Protein AF-A0A1F3VQ50-F1 (afdb_monomer)

pLDDT: mean 89.48, std 14.68, range [41.69, 98.69]

Sequence (201 aa):
MKSILPTLIAMLLTFSSVAQMVEVKFKEASFANGMVYPLVVIAAHKSLEDSINADILRRISDLEASDFCIGQYGYVQKSTHLQIHLFCNCIDFEESENRYFLYNLEEGRAVPYSDLLNPKERTAAGEFLAGKMKAFAVQQNLTLSDEDVLKIQEHNLNAMKVEMTKDGLRMWLLGLEGWTADKACTVSWIEMKPFLKYNFM

Foldseek 3Di:
DDDPPVVVVVVVVVPPPPLPQFDWDWDWDDAPQAAIDTQIDTPPCVVLSVLLNVVRCVVCVVVNVANHKHKDWDWDDFRQKIKIWMWMDGPPDPDIDIDIFIDGSVVSHTDAPCLQFDPVCLLVLLLVQLVLVVVLCVVVVFDDDVVLSVLSNVVPQNQWDWDQDPFFIWTFHPPGPPTDSVSTRTDGLVRCQVTGPDNRD

Solvent-accessible surface area (backbone atoms only — not comparable to full-atom values): 11407 Å² total; per-residue (Å²): 135,83,81,67,64,68,62,54,55,59,55,59,65,69,69,67,69,72,79,68,74,75,64,74,46,76,44,85,45,68,46,97,38,53,31,37,46,79,36,62,41,40,81,98,37,61,70,34,25,51,44,40,38,52,50,51,52,66,75,47,51,72,64,64,76,44,85,39,27,48,36,43,72,53,72,39,74,52,78,55,37,38,36,41,38,38,41,41,41,41,77,90,45,96,61,71,44,80,47,70,48,43,30,34,64,87,76,21,38,77,53,63,60,54,68,56,34,23,81,91,32,42,61,61,41,1,51,51,50,29,52,51,50,53,56,45,24,64,76,71,74,43,85,78,53,73,66,56,40,50,43,21,31,77,43,30,56,59,54,37,50,68,44,72,52,98,66,26,39,36,33,31,42,78,95,45,77,84,38,38,85,93,55,38,48,73,47,43,47,76,77,45,48,88,28,34,59,60,83,82,122

Mean predicted aligned error: 7.32 Å

Secondary structure (DSSP, 8-state):
----HHHHHHHHTTS--------EEEEEEE-TTS-EEEEEEETT-HHHHHHHHHHHHHHHHHHHSSSSEEEEEEEEEETTEEEEEEEEEETT-SS-EEEEEEEETTTTEE--GGGGB-GGGHHHHHHHHHHHHHHHHHHHT----HHHHHHHHHHGGGGSEEEE-SSEEEEE-TTSTT--GGG-EEEEHHHHGGGBSS---

Nearest PDB structures (foldseek):
  8pnd-assembly1_A  TM=5.800E-01  e=3.446E-01  Homo sapiens
  7ccz-assembly2_B  TM=5.843E-01  e=3.652E-01  Homo sapiens
  8pnd-assembly2_B  TM=4.895E-01  e=3.252E-01  Homo sapiens
  1ypn-assembly1_A  TM=5.478E-01  e=8.217E-01  Escherichia coli
  8z9b-assembly2_A  TM=3.875E-01  e=2.297E-01  Mycobacterium tuberculosis CDC1551

Radius of gyration: 20.54 Å; Cα contacts (8 Å, |Δi|>4): 316; chains: 1; bounding box: 37×75×42 Å

Structure (mmCIF, N/CA/C/O backbone):
data_AF-A0A1F3VQ50-F1
#
_entry.id   AF-A0A1F3VQ50-F1
#
loop_
_atom_site.group_PDB
_atom_site.id
_atom_site.type_symbol
_atom_site.label_atom_id
_atom_site.label_alt_id
_atom_site.label_comp_id
_atom_site.label_asym_id
_atom_site.label_entity_id
_atom_site.label_seq_id
_atom_site.pdbx_PDB_ins_code
_atom_site.Cartn_x
_atom_site.Cartn_y
_atom_site.Cartn_z
_atom_site.occupancy
_atom_site.B_iso_or_equiv
_atom_site.auth_seq_id
_atom_site.auth_comp_id
_atom_site.auth_asym_id
_atom_site.auth_atom_id
_atom_site.pdbx_PDB_model_num
ATOM 1 N N . MET A 1 1 ? 7.436 -57.882 13.533 1.00 44.66 1 MET A N 1
ATOM 2 C CA . MET A 1 1 ? 6.896 -56.506 13.579 1.00 44.66 1 MET A CA 1
ATOM 3 C C . MET A 1 1 ? 8.025 -55.543 13.245 1.00 44.66 1 MET A C 1
ATOM 5 O O . MET A 1 1 ? 8.889 -55.324 14.081 1.00 44.66 1 MET A O 1
ATOM 9 N N . LYS A 1 2 ? 8.107 -55.082 11.991 1.00 46.12 2 LYS A N 1
ATOM 10 C CA . LYS A 1 2 ? 9.136 -54.125 11.559 1.00 46.12 2 LYS A CA 1
ATOM 11 C C . LYS A 1 2 ? 8.666 -52.719 11.928 1.00 46.12 2 LYS A C 1
ATOM 13 O O . LYS A 1 2 ? 7.535 -52.357 11.626 1.00 46.12 2 LYS A O 1
ATOM 18 N N . SER A 1 3 ? 9.517 -51.998 12.650 1.00 47.25 3 SER A N 1
ATOM 19 C CA . SER A 1 3 ? 9.269 -50.662 13.189 1.00 47.25 3 SER A CA 1
ATOM 20 C C . SER A 1 3 ? 8.914 -49.673 12.071 1.00 47.25 3 SER A C 1
ATOM 22 O O . SER A 1 3 ? 9.752 -49.383 11.223 1.00 47.25 3 SER A O 1
ATOM 24 N N . ILE A 1 4 ? 7.669 -49.185 12.066 1.00 55.66 4 ILE A N 1
ATOM 25 C CA . ILE A 1 4 ? 7.143 -48.145 11.152 1.00 55.66 4 ILE A CA 1
ATOM 26 C C . ILE A 1 4 ? 7.469 -46.734 11.698 1.00 55.66 4 ILE A C 1
ATOM 28 O O . ILE A 1 4 ? 7.362 -45.725 11.007 1.00 55.66 4 ILE A O 1
ATOM 32 N N . LEU A 1 5 ? 7.923 -46.663 12.952 1.00 51.03 5 LEU A N 1
ATOM 33 C CA . LEU A 1 5 ? 8.182 -45.424 13.678 1.00 51.03 5 LEU A CA 1
ATOM 34 C C . LEU A 1 5 ? 9.335 -44.558 13.112 1.00 51.03 5 LEU A C 1
ATOM 36 O O . LEU A 1 5 ? 9.157 -43.342 13.055 1.00 51.03 5 LEU A O 1
ATOM 40 N N . PRO A 1 6 ? 10.483 -45.100 12.645 1.00 55.81 6 PRO A N 1
ATOM 41 C CA . PRO A 1 6 ? 11.575 -44.259 12.148 1.00 55.81 6 PRO A CA 1
ATOM 42 C C . PRO A 1 6 ? 11.268 -43.639 10.776 1.00 55.81 6 PRO A C 1
ATOM 44 O O . PRO A 1 6 ? 11.800 -42.581 10.450 1.00 55.81 6 PRO A O 1
ATOM 47 N N . THR A 1 7 ? 10.378 -44.248 9.984 1.00 55.44 7 THR A N 1
ATOM 48 C CA . THR A 1 7 ? 9.977 -43.731 8.666 1.00 55.44 7 THR A CA 1
ATOM 49 C C . THR A 1 7 ? 9.046 -42.522 8.789 1.00 55.44 7 THR A C 1
ATOM 51 O O . THR A 1 7 ? 9.141 -41.595 7.990 1.00 55.44 7 THR A O 1
ATOM 54 N N . LEU A 1 8 ? 8.200 -42.480 9.828 1.00 50.72 8 LEU A N 1
ATOM 55 C CA . LEU A 1 8 ? 7.299 -41.351 10.087 1.00 50.72 8 LEU A CA 1
ATOM 56 C C . LEU A 1 8 ? 8.065 -40.084 10.513 1.00 50.72 8 LEU A C 1
ATOM 58 O O . LEU A 1 8 ? 7.731 -38.981 10.089 1.00 50.72 8 LEU A O 1
ATOM 62 N N . ILE A 1 9 ? 9.127 -40.251 11.310 1.00 54.72 9 ILE A N 1
ATOM 63 C CA . ILE A 1 9 ? 9.972 -39.147 11.797 1.00 54.72 9 ILE A CA 1
ATOM 64 C C . ILE A 1 9 ? 10.804 -38.547 10.654 1.00 54.72 9 ILE A C 1
ATOM 66 O O . ILE A 1 9 ? 10.925 -37.329 10.560 1.00 54.72 9 ILE A O 1
ATOM 70 N N . ALA A 1 10 ? 11.313 -39.376 9.735 1.00 52.66 10 ALA A N 1
ATOM 71 C CA . ALA A 1 10 ? 12.015 -38.894 8.544 1.00 52.66 10 ALA A CA 1
ATOM 72 C C . ALA A 1 10 ? 11.090 -38.120 7.583 1.00 52.66 10 ALA A C 1
ATOM 74 O O . ALA A 1 10 ? 11.529 -37.162 6.953 1.00 52.66 10 ALA A O 1
ATOM 75 N N . MET A 1 11 ? 9.803 -38.483 7.511 1.00 46.56 11 MET A N 1
ATOM 76 C CA . MET A 1 11 ? 8.809 -37.771 6.696 1.00 46.56 11 MET A CA 1
ATOM 77 C C . MET A 1 11 ? 8.428 -36.413 7.313 1.00 46.56 11 MET A C 1
ATOM 79 O O . MET A 1 11 ? 8.339 -35.413 6.603 1.00 46.56 11 MET A O 1
ATOM 83 N N . LEU A 1 12 ? 8.300 -36.346 8.644 1.00 48.97 12 LEU A N 1
ATOM 84 C CA . LEU A 1 12 ? 8.042 -35.106 9.391 1.00 48.97 12 LEU A CA 1
ATOM 85 C C . LEU A 1 12 ? 9.179 -34.073 9.278 1.00 48.97 12 LEU A C 1
ATOM 87 O O . LEU A 1 12 ? 8.908 -32.876 9.298 1.00 48.97 12 LEU A O 1
ATOM 91 N N . LEU A 1 13 ? 10.429 -34.509 9.088 1.00 45.28 13 LEU A N 1
ATOM 92 C CA . LEU A 1 13 ? 11.586 -33.615 8.919 1.00 45.28 13 LEU A CA 1
ATOM 93 C C . LEU A 1 13 ? 11.705 -32.998 7.513 1.00 45.28 13 LEU A C 1
ATOM 95 O O . LEU A 1 13 ? 12.489 -32.073 7.324 1.00 45.28 13 LEU A O 1
ATOM 99 N N . THR A 1 14 ? 10.922 -33.461 6.533 1.00 45.69 14 THR A N 1
ATOM 100 C CA . THR A 1 14 ? 10.904 -32.870 5.177 1.00 45.69 14 THR A CA 1
ATOM 101 C C . THR A 1 14 ? 9.831 -31.798 4.977 1.00 45.69 14 THR A C 1
ATOM 103 O O . THR A 1 14 ? 9.851 -31.107 3.964 1.00 45.69 14 THR A O 1
ATOM 106 N N . PHE A 1 15 ? 8.936 -31.602 5.954 1.00 42.56 15 PHE A N 1
ATOM 107 C CA . PHE A 1 15 ? 7.912 -30.547 5.920 1.00 42.56 15 PHE A CA 1
ATOM 108 C C . PHE A 1 15 ? 8.273 -29.293 6.716 1.00 42.56 15 PHE A C 1
ATOM 110 O O . PHE A 1 15 ? 7.536 -28.311 6.677 1.00 42.56 15 PHE A O 1
ATOM 117 N N . SER A 1 16 ? 9.428 -29.260 7.379 1.00 42.06 16 SER A N 1
ATOM 118 C CA . SER A 1 16 ? 10.022 -27.999 7.814 1.00 42.06 16 SER A CA 1
ATOM 119 C C . SER A 1 16 ? 10.690 -27.325 6.617 1.00 42.06 16 SER A C 1
ATOM 121 O O . SER A 1 16 ? 11.912 -27.182 6.570 1.00 42.06 16 SER A O 1
ATOM 123 N N . SER A 1 17 ? 9.883 -26.918 5.632 1.00 41.69 17 SER A N 1
ATOM 124 C CA . SER A 1 17 ? 10.252 -25.824 4.747 1.00 41.69 17 SER A CA 1
ATOM 125 C C . SER A 1 17 ? 10.442 -24.617 5.653 1.00 41.69 17 SER A C 1
ATOM 127 O O . SER A 1 17 ? 9.490 -23.935 6.035 1.00 41.69 17 SER A O 1
ATOM 129 N N . VAL A 1 18 ? 11.685 -24.404 6.069 1.00 44.78 18 VAL A N 1
ATOM 130 C CA . VAL A 1 18 ? 12.144 -23.093 6.490 1.00 44.78 18 VAL A CA 1
ATOM 131 C C . VAL A 1 18 ? 11.719 -22.185 5.347 1.00 44.78 18 VAL A C 1
ATOM 133 O O . VAL A 1 18 ? 12.245 -22.321 4.244 1.00 44.78 18 VAL A O 1
ATOM 136 N N . ALA A 1 19 ? 10.691 -21.368 5.573 1.00 48.50 19 ALA A N 1
ATOM 137 C CA . ALA A 1 19 ? 10.335 -20.292 4.671 1.00 48.50 19 ALA A CA 1
ATOM 138 C C . ALA A 1 19 ? 11.574 -19.397 4.616 1.00 48.50 19 ALA A C 1
ATOM 140 O O . ALA A 1 19 ? 11.781 -18.541 5.478 1.00 48.50 19 ALA A O 1
ATOM 141 N N . GLN A 1 20 ? 12.485 -19.695 3.689 1.00 52.72 20 GLN A N 1
ATOM 142 C CA . GLN A 1 20 ? 13.579 -18.805 3.379 1.00 52.72 20 GLN A CA 1
ATOM 143 C C . GLN A 1 20 ? 12.899 -17.524 2.938 1.00 52.72 20 GLN A C 1
ATOM 145 O O . GLN A 1 20 ? 12.110 -17.529 1.994 1.00 52.72 20 GLN A O 1
ATOM 150 N N . MET A 1 21 ? 13.137 -16.458 3.699 1.00 62.22 21 MET A N 1
ATOM 151 C CA . MET A 1 21 ? 12.667 -15.135 3.338 1.00 62.22 21 MET A CA 1
ATOM 152 C C . MET A 1 21 ? 13.134 -14.887 1.9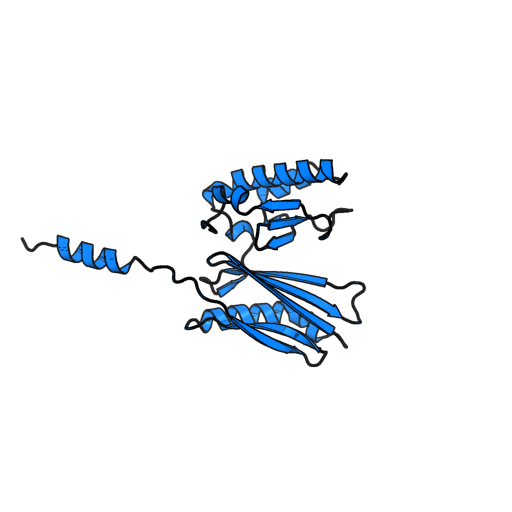06 1.00 62.22 21 MET A C 1
ATOM 154 O O . MET A 1 21 ? 14.335 -14.874 1.636 1.00 62.22 21 MET A O 1
ATOM 158 N N . VAL A 1 22 ? 12.174 -14.789 0.991 1.00 72.56 22 VAL A N 1
ATOM 159 C CA . VAL A 1 22 ? 12.444 -14.547 -0.419 1.00 72.56 22 VAL A CA 1
ATOM 160 C C . VAL A 1 22 ? 13.067 -13.157 -0.508 1.00 72.56 22 VAL A C 1
ATOM 162 O O . VAL A 1 22 ? 12.386 -12.154 -0.297 1.00 72.56 22 VAL A O 1
ATOM 165 N N . GLU A 1 23 ? 14.381 -13.094 -0.727 1.00 80.31 23 GLU A N 1
ATOM 166 C CA . GLU A 1 23 ? 15.088 -11.825 -0.879 1.00 80.31 23 GLU A CA 1
ATOM 167 C C . GLU A 1 23 ? 14.705 -11.219 -2.230 1.00 80.31 23 GLU A C 1
ATOM 169 O O . GLU A 1 23 ? 15.012 -11.777 -3.288 1.00 80.31 23 GLU A O 1
ATOM 174 N N . VAL A 1 24 ? 14.022 -10.076 -2.189 1.00 90.00 24 VAL A N 1
ATOM 175 C CA . VAL A 1 24 ? 13.634 -9.340 -3.389 1.00 90.00 24 VAL A CA 1
ATOM 176 C C . VAL A 1 24 ? 14.695 -8.302 -3.721 1.00 90.00 24 VAL A C 1
ATOM 178 O O . VAL A 1 24 ? 15.095 -7.502 -2.875 1.00 90.00 24 VAL A O 1
ATOM 181 N N . LYS A 1 25 ? 15.121 -8.289 -4.983 1.00 93.94 25 LYS A N 1
ATOM 182 C CA . LYS A 1 25 ? 15.959 -7.234 -5.562 1.00 93.94 25 LYS A CA 1
ATOM 183 C C . LYS A 1 25 ? 15.182 -6.488 -6.634 1.00 93.94 25 LYS A C 1
ATOM 185 O O . LYS A 1 25 ? 14.153 -6.961 -7.108 1.00 93.94 25 LYS A O 1
ATOM 190 N N . PHE A 1 26 ? 15.704 -5.336 -7.031 1.00 95.88 26 PHE A N 1
ATOM 191 C CA . PHE A 1 26 ? 15.095 -4.498 -8.052 1.00 95.88 26 PHE A CA 1
ATOM 192 C C . PHE A 1 26 ? 16.096 -4.168 -9.149 1.00 95.88 26 PHE A C 1
ATOM 194 O O . PHE A 1 26 ? 17.284 -3.964 -8.890 1.00 95.88 26 PHE A O 1
ATOM 201 N N . LYS A 1 27 ? 15.598 -4.132 -10.382 1.00 95.75 27 LYS A N 1
ATOM 202 C CA . LYS A 1 27 ? 16.252 -3.507 -11.528 1.00 95.75 27 LYS A CA 1
ATOM 203 C C . LYS A 1 27 ? 15.383 -2.356 -12.000 1.00 95.75 27 LYS A C 1
ATOM 205 O O . LYS A 1 27 ? 14.161 -2.445 -11.946 1.00 95.75 27 LYS A O 1
ATOM 210 N N . GLU A 1 28 ? 16.020 -1.303 -12.479 1.00 95.62 28 GLU A N 1
ATOM 211 C CA . GLU A 1 28 ? 15.309 -0.176 -13.071 1.00 95.62 28 GLU A CA 1
ATOM 212 C C . GLU A 1 28 ? 15.022 -0.452 -14.543 1.00 95.62 28 GLU A C 1
ATOM 214 O O . GLU A 1 28 ? 15.866 -0.979 -15.273 1.00 95.62 28 GLU A O 1
ATOM 219 N N . ALA A 1 29 ? 13.821 -0.081 -14.965 1.00 95.69 29 ALA A N 1
ATOM 220 C CA . ALA A 1 29 ? 13.430 0.025 -16.357 1.00 95.69 29 ALA A CA 1
ATOM 221 C C . ALA A 1 29 ? 12.747 1.377 -16.577 1.00 95.69 29 ALA A C 1
ATOM 223 O O . ALA A 1 29 ? 12.345 2.048 -15.622 1.00 95.69 29 ALA A O 1
ATOM 224 N N . SER A 1 30 ? 12.632 1.786 -17.837 1.00 95.94 30 SER A N 1
ATOM 225 C CA . SER A 1 30 ? 11.987 3.043 -18.188 1.00 95.94 30 SER A CA 1
ATOM 226 C C . SER A 1 30 ? 11.165 2.938 -19.464 1.00 95.94 30 SER A C 1
ATOM 228 O O . SER A 1 30 ? 11.476 2.155 -20.364 1.00 95.94 30 SER A O 1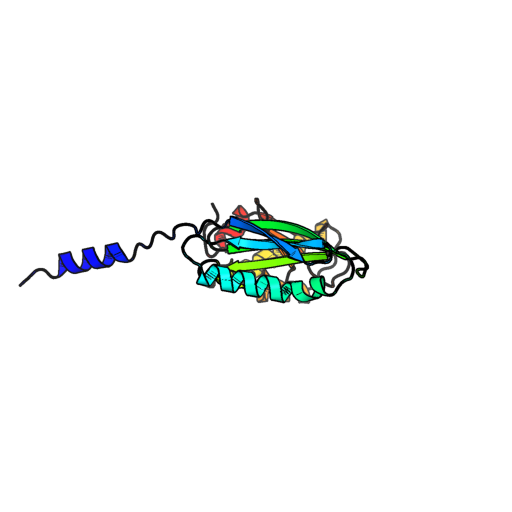
ATOM 230 N N . PHE A 1 31 ? 10.109 3.744 -19.537 1.00 95.75 31 PHE A N 1
ATOM 231 C CA . PHE A 1 31 ? 9.419 4.036 -20.790 1.00 95.75 31 PHE A CA 1
ATOM 232 C C . PHE A 1 31 ? 10.167 5.120 -21.574 1.00 95.75 31 PHE A C 1
ATOM 234 O O . PHE A 1 31 ? 11.005 5.848 -21.033 1.00 95.75 31 PHE A O 1
ATOM 241 N N . ALA A 1 32 ? 9.852 5.246 -22.866 1.00 93.94 32 ALA A N 1
ATOM 242 C CA . ALA A 1 32 ? 10.477 6.235 -23.746 1.00 93.94 32 ALA A CA 1
ATOM 243 C C . ALA A 1 32 ? 10.217 7.690 -23.305 1.00 93.94 32 ALA A C 1
ATOM 245 O O . ALA A 1 32 ? 11.027 8.568 -23.591 1.00 93.94 32 ALA A O 1
ATOM 246 N N . ASN A 1 33 ? 9.125 7.930 -22.575 1.00 92.81 33 ASN A N 1
ATOM 247 C CA . ASN A 1 33 ? 8.726 9.242 -22.061 1.00 92.81 33 ASN A CA 1
ATOM 248 C C . ASN A 1 33 ? 9.424 9.658 -20.748 1.00 92.81 33 ASN A C 1
ATOM 250 O O . ASN A 1 33 ? 9.080 10.689 -20.172 1.00 92.81 33 ASN A O 1
ATOM 254 N N . GLY A 1 34 ? 10.382 8.859 -20.259 1.00 92.06 34 GLY A N 1
ATOM 255 C CA . GLY A 1 34 ? 11.162 9.146 -19.052 1.00 92.06 34 GLY A CA 1
ATOM 256 C C . GLY A 1 34 ? 10.636 8.515 -17.760 1.00 92.06 34 GLY A C 1
ATOM 257 O O . GLY A 1 34 ? 11.334 8.562 -16.746 1.00 92.06 34 GLY A O 1
ATOM 258 N N . MET A 1 35 ? 9.463 7.871 -17.777 1.00 95.44 35 MET A N 1
ATOM 259 C CA . MET A 1 35 ? 8.916 7.202 -16.595 1.00 95.44 35 MET A CA 1
ATOM 260 C C . MET A 1 35 ? 9.810 6.032 -16.168 1.00 95.44 35 MET A C 1
ATOM 262 O O . MET A 1 35 ? 9.942 5.059 -16.909 1.00 95.44 35 MET A O 1
ATOM 266 N N . VAL A 1 36 ? 10.381 6.096 -14.962 1.00 96.19 36 VAL A N 1
ATOM 267 C CA . VAL A 1 36 ? 11.169 5.007 -14.356 1.00 96.19 36 VAL A CA 1
ATOM 268 C C . VAL A 1 36 ? 10.272 4.139 -13.481 1.00 96.19 36 VAL A C 1
ATOM 270 O O . VAL A 1 36 ? 9.500 4.655 -12.673 1.00 96.19 36 VAL A O 1
ATOM 273 N N . TYR A 1 37 ? 10.399 2.818 -13.597 1.00 95.75 37 TYR A N 1
ATOM 274 C CA . TYR A 1 37 ? 9.626 1.857 -12.813 1.00 95.75 37 TYR A CA 1
ATOM 275 C C . TYR A 1 37 ? 10.461 0.629 -12.403 1.00 95.75 37 TYR A C 1
ATOM 277 O O . TYR A 1 37 ? 11.471 0.309 -13.041 1.00 95.75 37 TYR A O 1
ATOM 285 N N . PRO A 1 38 ? 10.055 -0.074 -11.327 1.00 97.06 38 PRO A N 1
ATOM 286 C CA . PRO A 1 38 ? 10.766 -1.252 -10.854 1.00 97.06 38 PRO A CA 1
ATOM 287 C C . PRO A 1 38 ? 10.451 -2.500 -11.675 1.00 97.06 38 PRO A C 1
ATOM 289 O O . PRO A 1 38 ? 9.291 -2.804 -11.952 1.00 97.06 38 PRO A O 1
ATOM 292 N N . LEU A 1 39 ? 11.486 -3.299 -11.917 1.00 96.94 39 LEU A N 1
ATOM 293 C CA . LEU A 1 39 ? 11.382 -4.725 -12.190 1.00 96.94 39 LEU A CA 1
ATOM 294 C C . LEU A 1 39 ? 11.849 -5.495 -10.957 1.00 96.94 39 LEU A C 1
ATOM 296 O O . LEU A 1 39 ? 13.006 -5.402 -10.539 1.00 96.94 39 LEU A O 1
ATOM 300 N N . VAL A 1 40 ? 10.936 -6.265 -10.382 1.00 96.44 40 VAL A N 1
ATOM 301 C CA . VAL A 1 40 ? 11.196 -7.206 -9.297 1.00 96.44 40 VAL A CA 1
ATOM 302 C C . VAL A 1 40 ? 12.129 -8.299 -9.810 1.00 96.44 40 VAL A C 1
ATOM 304 O O . VAL A 1 40 ? 11.992 -8.759 -10.942 1.00 96.44 40 VAL A O 1
ATOM 307 N N . VAL A 1 41 ? 13.082 -8.711 -8.978 1.00 95.50 41 VAL A N 1
ATOM 308 C CA . VAL A 1 41 ? 13.978 -9.842 -9.219 1.00 95.50 41 VAL A CA 1
ATOM 309 C C . VAL A 1 41 ? 13.899 -10.782 -8.029 1.00 95.50 41 VAL A C 1
ATOM 311 O O . VAL A 1 41 ? 14.225 -10.387 -6.906 1.00 95.50 41 VAL A O 1
ATOM 314 N N . ILE A 1 42 ? 13.496 -12.028 -8.282 1.00 91.75 42 ILE A N 1
ATOM 315 C CA . ILE A 1 42 ? 13.351 -13.052 -7.246 1.00 91.75 42 ILE A CA 1
ATOM 316 C C . ILE A 1 42 ? 14.259 -14.232 -7.571 1.00 91.75 42 ILE A C 1
ATOM 318 O O . ILE A 1 42 ? 13.992 -15.021 -8.481 1.00 91.75 42 ILE A O 1
ATOM 322 N N . ALA A 1 43 ? 15.342 -14.368 -6.803 1.00 86.12 43 ALA A N 1
ATOM 323 C CA . ALA A 1 43 ? 16.306 -15.443 -7.007 1.00 86.12 43 ALA A CA 1
ATOM 324 C C . ALA A 1 43 ? 15.612 -16.815 -6.959 1.00 86.12 43 ALA A C 1
ATOM 326 O O . ALA A 1 43 ? 14.836 -17.092 -6.051 1.00 86.12 43 ALA A O 1
ATOM 327 N N . ALA A 1 44 ? 15.899 -17.665 -7.949 1.00 84.31 44 ALA A N 1
ATOM 328 C CA . ALA A 1 44 ? 15.342 -19.014 -8.104 1.00 84.31 44 ALA A CA 1
ATOM 329 C C . ALA A 1 44 ? 13.813 -19.127 -8.324 1.00 84.31 44 ALA A C 1
ATOM 331 O O . ALA A 1 44 ? 13.330 -20.241 -8.525 1.00 84.31 44 ALA A O 1
ATOM 332 N N . HIS A 1 45 ? 13.057 -18.023 -8.392 1.00 89.75 45 HIS A N 1
ATOM 333 C CA . HIS A 1 45 ? 11.594 -18.045 -8.564 1.00 89.75 45 HIS A CA 1
ATOM 334 C C . HIS A 1 45 ? 11.127 -17.210 -9.763 1.00 89.75 45 HIS A C 1
ATOM 336 O O . HIS A 1 45 ? 10.317 -16.290 -9.638 1.00 89.75 45 HIS A O 1
ATOM 342 N N . LYS A 1 46 ? 11.615 -17.567 -10.958 1.00 92.12 46 LYS A N 1
ATOM 343 C CA . LYS A 1 46 ? 11.352 -16.820 -12.199 1.00 92.12 46 LYS A CA 1
ATOM 344 C C . LYS A 1 46 ? 9.860 -16.676 -12.533 1.00 92.12 46 LYS A C 1
ATOM 346 O O . LYS A 1 46 ? 9.446 -15.625 -12.998 1.00 92.12 46 LYS A O 1
ATOM 351 N N . SER A 1 47 ? 9.042 -17.689 -12.245 1.00 94.38 47 SER A N 1
ATOM 352 C CA . SER A 1 47 ? 7.593 -17.619 -12.479 1.00 94.38 47 SER A CA 1
ATOM 353 C C . SER A 1 47 ? 6.891 -16.568 -11.612 1.00 94.38 47 SER A C 1
ATOM 355 O O . SER A 1 47 ? 5.991 -15.885 -12.094 1.00 94.38 47 SER A O 1
ATOM 357 N N . LEU A 1 48 ? 7.305 -16.418 -10.349 1.00 94.44 48 LEU A N 1
ATOM 358 C CA . LEU A 1 48 ? 6.758 -15.408 -9.436 1.00 94.44 48 LEU A CA 1
ATOM 359 C C . LEU A 1 48 ? 7.220 -14.010 -9.859 1.00 94.44 48 LEU A C 1
ATOM 361 O O . LEU A 1 48 ? 6.423 -13.077 -9.886 1.00 94.44 48 LEU A O 1
ATOM 365 N N . GLU A 1 49 ? 8.492 -13.895 -10.250 1.00 95.31 49 GLU A N 1
ATOM 366 C CA . GLU A 1 49 ? 9.076 -12.679 -10.818 1.00 95.31 49 GLU A CA 1
ATOM 367 C C . GLU A 1 49 ? 8.303 -12.198 -12.055 1.00 95.31 49 GLU A C 1
ATOM 369 O O . GLU A 1 49 ? 7.878 -11.045 -12.108 1.00 95.31 49 GLU A O 1
ATOM 374 N N . ASP A 1 50 ? 8.087 -13.084 -13.031 1.00 96.94 50 ASP A N 1
ATOM 375 C CA . ASP A 1 50 ? 7.387 -12.765 -14.278 1.00 96.94 50 ASP A CA 1
ATOM 376 C C . ASP A 1 50 ? 5.945 -12.330 -14.028 1.00 96.94 50 ASP A C 1
ATOM 378 O O . ASP A 1 50 ? 5.484 -11.352 -14.615 1.00 96.94 50 ASP A O 1
ATOM 382 N N . SER A 1 51 ? 5.249 -13.016 -13.121 1.00 97.50 51 SER A N 1
ATOM 383 C CA . SER A 1 51 ? 3.872 -12.686 -12.755 1.00 97.50 51 SER A CA 1
ATOM 384 C C . SER A 1 51 ? 3.762 -11.296 -12.117 1.00 97.50 51 SER A C 1
ATOM 386 O O . SER A 1 51 ? 2.924 -10.490 -12.529 1.00 97.50 51 SER A O 1
ATOM 388 N N . ILE A 1 52 ? 4.641 -10.968 -11.163 1.00 97.88 52 ILE A N 1
ATOM 389 C CA . ILE A 1 52 ? 4.641 -9.650 -10.513 1.00 97.88 52 ILE A CA 1
ATOM 390 C C . ILE A 1 52 ? 5.011 -8.551 -11.514 1.00 97.88 52 ILE A C 1
ATOM 392 O O . ILE A 1 52 ? 4.322 -7.536 -11.584 1.00 97.88 52 ILE A O 1
ATOM 396 N N . ASN A 1 53 ? 6.053 -8.750 -12.324 1.00 98.25 53 ASN A N 1
ATOM 397 C CA . ASN A 1 53 ? 6.486 -7.749 -13.301 1.00 98.25 53 ASN A CA 1
ATOM 398 C C . ASN A 1 53 ? 5.439 -7.499 -14.392 1.00 98.25 53 ASN A C 1
ATOM 400 O O . ASN A 1 53 ? 5.228 -6.351 -14.783 1.00 98.25 53 ASN A O 1
ATOM 404 N N . ALA A 1 54 ? 4.739 -8.542 -14.843 1.00 98.12 54 ALA A N 1
ATOM 405 C CA . ALA A 1 54 ? 3.624 -8.393 -15.771 1.00 98.12 54 ALA A CA 1
ATOM 406 C C . ALA A 1 54 ? 2.474 -7.579 -15.154 1.00 98.12 54 ALA A C 1
ATOM 408 O O . ALA A 1 54 ? 1.898 -6.723 -15.828 1.00 98.12 54 ALA A O 1
ATOM 409 N N . ASP A 1 55 ? 2.152 -7.799 -13.873 1.00 98.38 55 ASP A N 1
ATOM 410 C CA . ASP A 1 55 ? 1.121 -7.018 -13.182 1.00 98.38 55 ASP A CA 1
ATOM 411 C C . ASP A 1 55 ? 1.535 -5.553 -12.977 1.00 98.38 55 ASP A C 1
ATOM 413 O O . ASP A 1 55 ? 0.708 -4.666 -13.187 1.00 98.38 55 ASP A O 1
ATOM 417 N N . ILE A 1 56 ? 2.805 -5.286 -12.635 1.00 97.69 56 ILE A N 1
ATOM 418 C CA . ILE A 1 56 ? 3.349 -3.921 -12.535 1.00 97.69 56 ILE A CA 1
ATOM 419 C C . ILE A 1 56 ? 3.159 -3.195 -13.863 1.00 97.69 56 ILE A C 1
ATOM 421 O O . ILE A 1 56 ? 2.500 -2.159 -13.877 1.00 97.69 56 ILE A O 1
ATOM 425 N N . LEU A 1 57 ? 3.661 -3.760 -14.968 1.00 97.19 57 LEU A N 1
ATOM 426 C CA . LEU A 1 57 ? 3.557 -3.162 -16.305 1.00 97.19 57 LEU A CA 1
ATOM 427 C C . LEU A 1 57 ? 2.105 -2.874 -16.689 1.00 97.19 57 LEU A C 1
ATOM 429 O O . LEU A 1 57 ? 1.785 -1.781 -17.145 1.00 97.19 57 LEU A O 1
ATOM 433 N N . ARG A 1 58 ? 1.200 -3.819 -16.423 1.00 97.12 58 ARG A N 1
ATOM 434 C CA . ARG A 1 58 ? -0.235 -3.652 -16.678 1.00 97.12 58 ARG A CA 1
ATOM 435 C C . ARG A 1 58 ? -0.857 -2.508 -15.868 1.00 97.12 58 ARG A C 1
ATOM 437 O O . ARG A 1 58 ? -1.800 -1.883 -16.336 1.00 97.12 58 ARG A O 1
ATOM 444 N N . ARG A 1 59 ? -0.392 -2.252 -14.642 1.00 95.94 59 ARG A N 1
ATOM 445 C CA . ARG A 1 59 ? -0.918 -1.191 -13.755 1.00 95.94 59 ARG A CA 1
ATOM 446 C C . ARG A 1 59 ? -0.346 0.197 -14.027 1.00 95.94 59 ARG A C 1
ATOM 448 O O . ARG A 1 59 ? -0.855 1.163 -13.462 1.00 95.94 59 ARG A O 1
ATOM 455 N N . ILE A 1 60 ? 0.729 0.279 -14.802 1.00 95.38 60 ILE A N 1
ATOM 456 C CA . ILE A 1 60 ? 1.399 1.537 -15.146 1.00 95.38 60 ILE A CA 1
ATOM 457 C C . ILE A 1 60 ? 1.357 1.818 -16.649 1.00 95.38 60 ILE A C 1
ATOM 459 O O . ILE A 1 60 ? 2.007 2.752 -17.103 1.00 95.38 60 ILE A O 1
ATOM 463 N N . 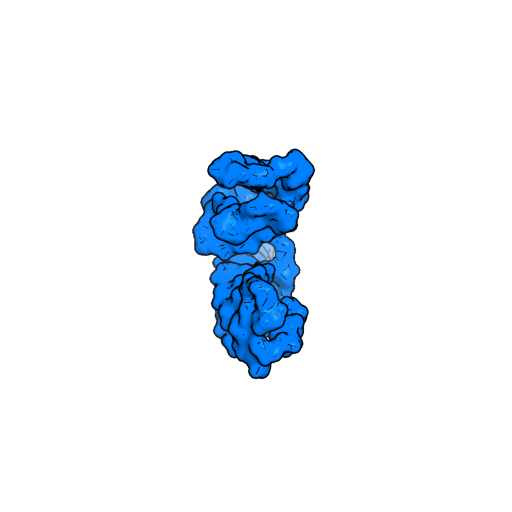SER A 1 61 ? 0.625 1.017 -17.430 1.00 94.25 61 SER A N 1
ATOM 464 C CA . SER A 1 61 ? 0.562 1.159 -18.888 1.00 94.25 61 SER A CA 1
ATOM 465 C C . SER A 1 61 ? -0.041 2.492 -19.325 1.00 94.25 61 SER A C 1
ATOM 467 O O . SER A 1 61 ? 0.252 2.983 -20.404 1.00 94.25 61 SER A O 1
ATOM 469 N N . ASP A 1 62 ? -0.890 3.089 -18.492 1.00 91.81 62 ASP A N 1
ATOM 470 C CA . ASP A 1 62 ? -1.409 4.437 -18.711 1.00 91.81 62 ASP A CA 1
ATOM 471 C C . ASP A 1 62 ? -0.300 5.499 -18.643 1.00 91.81 62 ASP A C 1
ATOM 473 O O . ASP A 1 62 ? -0.333 6.453 -19.412 1.00 91.81 62 ASP A O 1
ATOM 477 N N . LEU A 1 63 ? 0.728 5.292 -17.810 1.00 92.75 63 LEU A N 1
ATOM 478 C CA . LEU A 1 63 ? 1.877 6.196 -17.714 1.00 92.75 63 LEU A CA 1
ATOM 479 C C . LEU A 1 63 ? 2.765 6.144 -18.957 1.00 92.75 63 LEU A C 1
ATOM 481 O O . LEU A 1 63 ? 3.494 7.093 -19.204 1.00 92.75 63 LEU A O 1
ATOM 485 N N . GLU A 1 64 ? 2.735 5.056 -19.731 1.00 92.19 64 GLU A N 1
ATOM 486 C CA . GLU A 1 64 ? 3.455 4.953 -21.009 1.00 92.19 64 GLU A CA 1
ATOM 487 C C . GLU A 1 64 ? 2.826 5.842 -22.092 1.00 92.19 64 GLU A C 1
ATOM 489 O O . GLU A 1 64 ? 3.525 6.302 -22.992 1.00 92.19 64 GLU A O 1
ATOM 494 N N . ALA A 1 65 ? 1.519 6.105 -21.996 1.00 87.69 65 ALA A N 1
ATOM 495 C CA . ALA A 1 65 ? 0.769 6.865 -22.992 1.00 87.69 65 ALA A CA 1
ATOM 496 C C . ALA A 1 65 ? 0.949 8.391 -22.884 1.00 87.69 65 ALA A C 1
ATOM 498 O O . ALA A 1 65 ? 0.575 9.099 -23.816 1.00 87.69 65 ALA A O 1
ATOM 499 N N . SER A 1 66 ? 1.499 8.895 -21.776 1.00 88.25 66 SER A N 1
ATOM 500 C CA . SER A 1 66 ? 1.758 10.326 -21.571 1.00 88.25 66 SER A CA 1
ATOM 501 C C . SER A 1 66 ? 3.031 10.807 -22.273 1.00 88.25 66 SER A C 1
ATOM 503 O O . SER A 1 66 ? 4.006 10.064 -22.398 1.00 88.25 66 SER A O 1
ATOM 505 N N . ASP A 1 67 ? 3.062 12.083 -22.663 1.00 83.69 67 ASP A N 1
ATOM 506 C CA . ASP A 1 67 ? 4.159 12.657 -23.463 1.00 83.69 67 ASP A CA 1
ATOM 507 C C . ASP A 1 67 ? 5.481 12.787 -22.687 1.00 83.69 67 ASP A C 1
ATOM 509 O O . ASP A 1 67 ? 6.566 12.576 -23.234 1.00 83.69 67 ASP A O 1
ATOM 513 N N . PHE A 1 68 ? 5.408 13.131 -21.400 1.00 90.38 68 PHE A N 1
ATOM 514 C CA . PHE A 1 68 ? 6.572 13.245 -20.524 1.00 90.38 68 PHE A CA 1
ATOM 515 C C . PHE A 1 68 ? 6.196 12.908 -19.086 1.00 90.38 68 PHE A C 1
ATOM 517 O O . PHE A 1 68 ? 5.267 13.501 -18.534 1.00 90.38 68 PHE A O 1
ATOM 524 N N . CYS A 1 69 ? 6.948 11.996 -18.472 1.00 93.56 69 CYS A N 1
ATOM 525 C CA . CYS A 1 69 ? 6.714 11.537 -17.109 1.00 93.56 69 CYS A CA 1
ATOM 526 C C . CYS A 1 69 ? 8.026 11.398 -16.338 1.00 93.56 69 CYS A C 1
ATOM 528 O O . CYS A 1 69 ? 9.022 10.895 -16.852 1.00 93.56 69 CYS A O 1
ATOM 530 N N . ILE A 1 70 ? 8.004 11.786 -15.065 1.00 91.75 70 ILE A N 1
ATOM 531 C CA . ILE A 1 70 ? 9.073 11.507 -14.104 1.00 91.75 70 ILE A CA 1
ATOM 532 C C . ILE A 1 70 ? 8.549 10.479 -13.108 1.00 91.75 70 ILE A C 1
ATOM 534 O O . ILE A 1 70 ? 7.525 10.701 -12.462 1.00 91.75 70 ILE A O 1
ATOM 538 N N . GLY A 1 71 ? 9.274 9.368 -12.984 1.00 92.25 71 GLY A N 1
ATOM 539 C CA . GLY A 1 71 ? 8.957 8.279 -12.067 1.00 92.25 71 GLY A CA 1
ATOM 540 C C . GLY A 1 71 ? 10.031 8.085 -11.008 1.00 92.25 71 GLY A C 1
ATOM 541 O O . GLY A 1 71 ? 11.222 8.197 -11.294 1.00 92.25 71 GLY A O 1
ATOM 542 N N . GLN A 1 72 ? 9.611 7.764 -9.791 1.00 95.00 72 GLN A N 1
ATOM 543 C CA . GLN A 1 72 ? 10.472 7.243 -8.731 1.00 95.00 72 GLN A CA 1
ATOM 544 C C . GLN A 1 72 ? 9.747 6.103 -8.030 1.00 95.00 72 GLN A C 1
ATOM 546 O O . GLN A 1 72 ? 8.520 6.104 -7.947 1.00 95.00 72 GLN A O 1
ATOM 551 N N . TYR A 1 73 ? 10.487 5.138 -7.494 1.00 96.38 73 TYR A N 1
ATOM 552 C CA . TYR A 1 73 ? 9.880 4.070 -6.713 1.00 96.38 73 TYR A CA 1
ATOM 553 C C . TYR A 1 73 ? 10.659 3.776 -5.436 1.00 96.38 73 TYR A C 1
ATOM 555 O O . TYR A 1 73 ? 11.871 3.961 -5.349 1.00 96.38 73 TYR A O 1
ATOM 563 N N . GLY A 1 74 ? 9.928 3.282 -4.448 1.00 95.25 74 GLY A N 1
ATOM 564 C CA . GLY A 1 74 ? 10.440 2.703 -3.219 1.00 95.25 74 GLY A CA 1
ATOM 565 C C . GLY A 1 74 ? 9.703 1.406 -2.911 1.00 95.25 74 GLY A C 1
ATOM 566 O O . GLY A 1 74 ? 8.767 1.012 -3.613 1.00 95.25 74 GLY A O 1
ATOM 567 N N . TYR A 1 75 ? 10.120 0.715 -1.858 1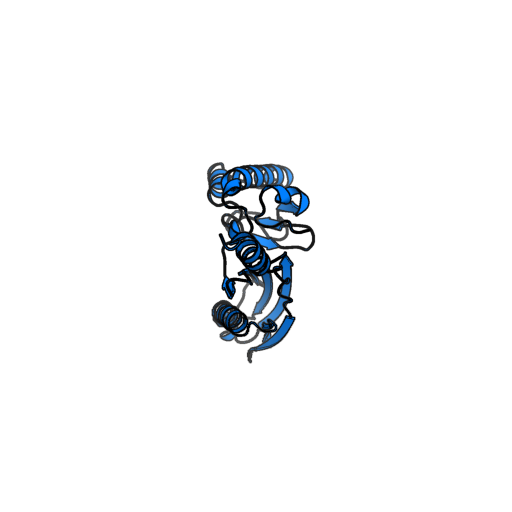.00 95.88 75 TYR A N 1
ATOM 568 C CA . TYR A 1 75 ? 9.445 -0.502 -1.433 1.00 95.88 75 TYR A CA 1
ATOM 569 C C . TYR A 1 75 ? 9.600 -0.756 0.062 1.00 95.88 75 TYR A C 1
ATOM 571 O O . TYR A 1 75 ? 10.567 -0.332 0.696 1.00 95.88 75 TYR A O 1
ATOM 579 N N . VAL A 1 76 ? 8.651 -1.509 0.609 1.00 95.25 76 VAL A N 1
ATOM 580 C CA . VAL A 1 76 ? 8.721 -2.084 1.949 1.00 95.25 76 VAL A CA 1
ATOM 581 C C . VAL A 1 76 ? 8.371 -3.558 1.854 1.00 95.25 76 VAL A C 1
ATOM 583 O O . VAL A 1 76 ? 7.302 -3.928 1.373 1.00 95.25 76 VAL A O 1
ATOM 586 N N . GLN A 1 77 ? 9.274 -4.404 2.343 1.00 93.31 77 GLN A N 1
ATOM 587 C CA . GLN A 1 77 ? 9.041 -5.836 2.477 1.00 93.31 77 GLN A CA 1
ATOM 588 C C . GLN A 1 77 ? 8.872 -6.195 3.956 1.00 93.31 77 GLN A C 1
ATOM 590 O O . GLN A 1 77 ? 9.703 -5.838 4.794 1.00 93.31 77 GLN A O 1
ATOM 595 N N . LYS A 1 78 ? 7.797 -6.916 4.281 1.00 91.19 78 LYS A N 1
ATOM 596 C CA . LYS A 1 78 ? 7.547 -7.498 5.603 1.00 91.19 78 LYS A CA 1
ATOM 597 C C . LYS A 1 78 ? 7.157 -8.959 5.425 1.00 91.19 78 LYS A C 1
ATOM 599 O O . LYS A 1 78 ? 6.081 -9.263 4.923 1.00 91.19 78 LYS A O 1
ATOM 604 N N . SER A 1 79 ? 8.044 -9.862 5.849 1.00 89.31 79 SER A N 1
ATOM 605 C CA . SER A 1 79 ? 7.895 -11.302 5.611 1.00 89.31 79 SER A CA 1
ATOM 606 C C . SER A 1 79 ? 7.693 -11.591 4.111 1.00 89.31 79 SER A C 1
ATOM 608 O O . S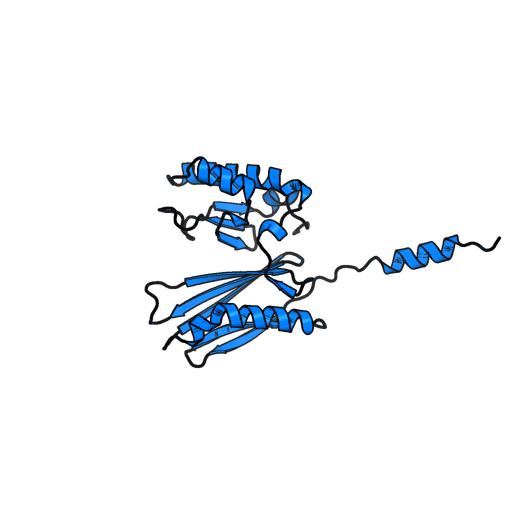ER A 1 79 ? 8.543 -11.220 3.298 1.00 89.31 79 SER A O 1
ATOM 610 N N . THR A 1 80 ? 6.588 -12.233 3.744 1.00 91.81 80 THR A N 1
ATOM 611 C CA . THR A 1 80 ? 6.233 -12.611 2.372 1.00 91.81 80 THR A CA 1
ATOM 612 C C . THR A 1 80 ? 5.452 -11.524 1.638 1.00 91.81 80 THR A C 1
ATOM 614 O O . THR A 1 80 ? 5.115 -11.703 0.472 1.00 91.81 80 THR A O 1
ATOM 617 N N . HIS A 1 81 ? 5.185 -10.384 2.275 1.00 94.62 81 HIS A N 1
ATOM 618 C CA . HIS A 1 81 ? 4.485 -9.261 1.663 1.00 94.62 81 HIS A CA 1
ATOM 619 C C . HIS A 1 81 ? 5.460 -8.183 1.210 1.00 94.62 81 HIS A C 1
ATOM 621 O O . HIS A 1 81 ? 6.307 -7.723 1.978 1.00 94.62 81 HIS A O 1
ATOM 627 N N . LEU A 1 82 ? 5.298 -7.753 -0.036 1.00 96.19 82 LEU A N 1
ATOM 628 C CA . LEU A 1 82 ? 6.044 -6.659 -0.640 1.00 96.19 82 LEU A CA 1
ATOM 629 C C . LEU A 1 82 ? 5.061 -5.578 -1.069 1.00 96.19 82 LEU A C 1
ATOM 631 O O . LEU A 1 82 ? 4.206 -5.830 -1.917 1.00 96.19 82 LEU A O 1
ATOM 635 N N . GLN A 1 83 ? 5.214 -4.371 -0.536 1.00 98.00 83 GLN A N 1
ATOM 636 C CA . GLN A 1 83 ? 4.574 -3.196 -1.102 1.00 98.00 83 GLN A CA 1
ATOM 637 C C . GLN A 1 83 ? 5.592 -2.399 -1.913 1.00 98.00 83 GLN A C 1
ATOM 639 O O . GLN A 1 83 ? 6.631 -2.002 -1.391 1.00 98.00 83 GLN A O 1
ATOM 644 N N . ILE A 1 84 ? 5.271 -2.148 -3.178 1.00 97.94 84 ILE A N 1
ATOM 645 C CA . ILE A 1 84 ? 5.990 -1.213 -4.043 1.00 97.94 84 ILE A CA 1
ATOM 646 C C . ILE A 1 84 ? 5.218 0.103 -4.044 1.00 97.94 84 ILE A C 1
ATOM 648 O O . ILE A 1 84 ? 4.008 0.118 -4.278 1.00 97.94 84 ILE A O 1
ATOM 652 N N . HIS A 1 85 ? 5.924 1.196 -3.788 1.00 96.50 85 HIS A N 1
ATOM 653 C CA . HIS A 1 85 ? 5.411 2.555 -3.879 1.00 96.50 85 HIS A CA 1
ATOM 654 C C . HIS A 1 85 ? 5.996 3.207 -5.126 1.00 96.50 85 HIS A C 1
ATOM 656 O O . HIS A 1 85 ? 7.210 3.239 -5.291 1.00 96.50 85 HIS A O 1
ATOM 662 N N . LEU A 1 86 ? 5.132 3.691 -6.007 1.00 96.31 86 LEU A N 1
ATOM 663 C CA . LEU A 1 86 ? 5.492 4.403 -7.221 1.00 96.31 86 LEU A CA 1
ATOM 664 C C . LEU A 1 86 ? 4.988 5.839 -7.109 1.00 96.31 86 LEU A C 1
ATOM 666 O O . LEU A 1 86 ? 3.791 6.067 -6.936 1.00 96.31 86 LEU A O 1
ATOM 670 N N . PHE A 1 87 ? 5.904 6.785 -7.218 1.00 94.94 87 PHE A N 1
ATOM 671 C CA . PHE A 1 87 ? 5.613 8.191 -7.424 1.00 94.94 87 PHE A CA 1
ATOM 672 C C . PHE A 1 87 ? 5.734 8.495 -8.917 1.00 94.94 87 PHE A C 1
ATOM 674 O O . PHE A 1 87 ? 6.730 8.128 -9.544 1.00 94.94 87 PHE A O 1
ATOM 681 N N . CYS A 1 88 ? 4.738 9.166 -9.484 1.00 94.19 88 CYS A N 1
ATOM 682 C CA . CYS A 1 88 ? 4.744 9.574 -10.883 1.00 94.19 88 CYS A CA 1
ATOM 683 C C . CYS A 1 88 ? 4.197 10.989 -11.043 1.00 94.19 88 CYS A C 1
ATOM 685 O O . CYS A 1 88 ? 3.162 11.338 -10.478 1.00 94.19 88 CYS A O 1
ATOM 687 N N . ASN A 1 89 ? 4.880 11.789 -11.853 1.00 93.94 89 ASN A N 1
ATOM 688 C CA . ASN A 1 89 ? 4.422 13.106 -12.265 1.00 93.94 89 ASN A CA 1
ATOM 689 C C . ASN A 1 89 ? 4.545 13.222 -13.782 1.00 93.94 89 ASN A C 1
ATOM 691 O O . ASN A 1 89 ? 5.661 13.251 -14.307 1.00 93.94 89 ASN A O 1
ATOM 695 N N . CYS A 1 90 ? 3.409 13.265 -14.464 1.00 93.25 90 CYS A N 1
ATOM 696 C CA . CYS A 1 90 ? 3.331 13.403 -15.912 1.00 93.25 90 CYS A CA 1
ATOM 697 C C . CYS A 1 90 ? 2.838 14.802 -16.278 1.00 93.25 90 CYS A C 1
ATOM 699 O O . CYS A 1 90 ? 2.137 15.432 -15.492 1.00 93.25 90 CYS A O 1
ATOM 701 N N . ILE A 1 91 ? 3.201 15.298 -17.462 1.00 90.19 91 ILE A N 1
ATOM 702 C CA . ILE A 1 91 ? 2.804 16.643 -17.914 1.00 90.19 91 ILE A CA 1
ATOM 703 C C . ILE A 1 91 ? 1.281 16.817 -18.002 1.00 90.19 91 ILE A C 1
ATOM 705 O O . ILE A 1 91 ? 0.775 17.913 -17.785 1.00 90.19 91 ILE A O 1
ATOM 709 N N . ASP A 1 92 ? 0.570 15.724 -18.273 1.00 87.62 92 ASP A N 1
ATOM 710 C CA . ASP A 1 92 ? -0.886 15.704 -18.417 1.00 87.62 92 ASP A CA 1
ATOM 711 C C . ASP A 1 92 ? -1.620 15.609 -17.072 1.0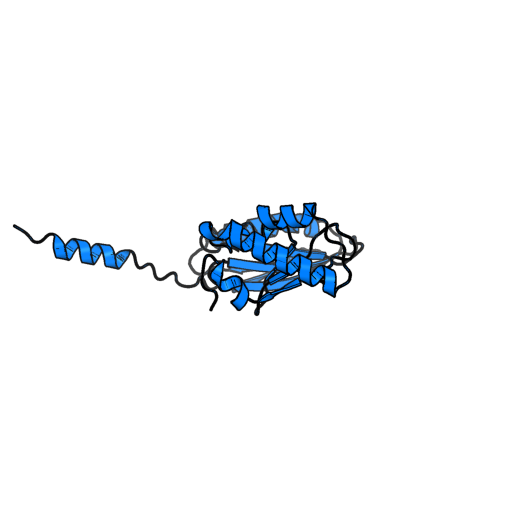0 87.62 92 ASP A C 1
ATOM 713 O O . ASP A 1 92 ? -2.849 15.661 -17.034 1.00 87.62 92 ASP A O 1
ATOM 717 N N . PHE A 1 93 ? -0.895 15.417 -15.965 1.00 89.00 93 PHE A N 1
ATOM 718 C CA . PHE A 1 93 ? -1.502 15.267 -14.647 1.00 89.00 93 PHE A CA 1
ATOM 719 C C . PHE A 1 93 ? -1.673 16.632 -13.982 1.00 89.00 93 PHE A C 1
ATOM 721 O O . PHE A 1 93 ? -0.754 17.448 -13.967 1.00 89.00 93 PHE A O 1
ATOM 728 N N . GLU A 1 94 ? -2.843 16.861 -13.379 1.00 88.12 94 GLU A N 1
ATOM 729 C CA . GLU A 1 94 ? -3.083 18.058 -12.562 1.00 88.12 94 GLU A CA 1
ATOM 730 C C . GLU A 1 94 ? -2.186 18.075 -11.315 1.00 88.12 94 GLU A C 1
ATOM 732 O O . GLU A 1 94 ? -1.678 19.123 -10.918 1.00 88.12 94 GLU A O 1
ATOM 737 N N . GLU A 1 95 ? -1.953 16.899 -10.725 1.00 87.00 95 GLU A N 1
ATOM 738 C CA . GLU A 1 95 ? -1.104 16.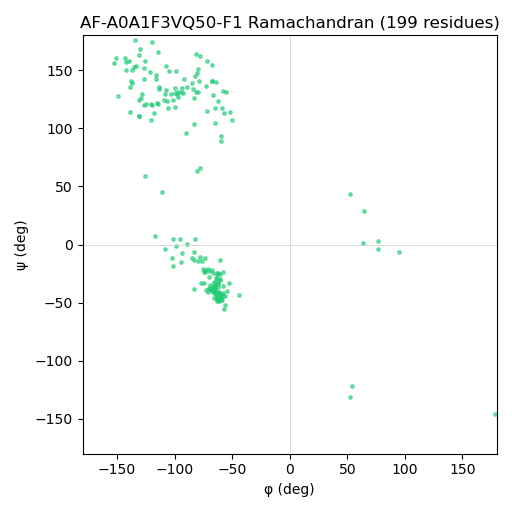699 -9.554 1.00 87.00 95 GLU A CA 1
ATOM 739 C C . GLU A 1 95 ? -0.266 15.424 -9.694 1.00 87.00 95 GLU A C 1
ATOM 741 O O . GLU A 1 95 ? -0.620 14.488 -10.410 1.00 87.00 95 GLU A O 1
ATOM 746 N N . SER A 1 96 ? 0.848 15.355 -8.965 1.00 91.44 96 SER A N 1
ATOM 747 C CA . SER A 1 96 ? 1.644 14.131 -8.909 1.00 91.44 96 SER A CA 1
ATOM 748 C C . SER A 1 96 ? 0.887 13.009 -8.197 1.00 91.44 96 SER A C 1
ATOM 750 O O . SER A 1 96 ? 0.262 13.210 -7.155 1.00 91.44 96 SER A O 1
ATOM 752 N N . GLU A 1 97 ? 1.019 11.788 -8.701 1.00 91.75 97 GLU A N 1
ATOM 753 C CA . GLU A 1 97 ? 0.326 10.625 -8.167 1.00 91.75 97 GLU A CA 1
ATOM 754 C C . GLU A 1 97 ? 1.247 9.710 -7.353 1.00 91.75 97 GLU A C 1
ATOM 756 O O . GLU A 1 97 ? 2.432 9.535 -7.640 1.00 91.75 97 GLU A O 1
ATOM 761 N N . ASN A 1 98 ? 0.651 9.053 -6.354 1.00 92.50 98 ASN A N 1
ATOM 762 C CA . ASN A 1 98 ? 1.273 7.983 -5.582 1.00 92.50 98 ASN A CA 1
ATOM 763 C C . ASN A 1 98 ? 0.465 6.687 -5.737 1.00 92.50 98 ASN A C 1
ATOM 765 O O . ASN A 1 98 ? -0.715 6.600 -5.361 1.00 92.50 98 ASN A O 1
ATOM 769 N N . ARG A 1 99 ? 1.111 5.647 -6.264 1.00 94.62 99 ARG A N 1
ATOM 770 C CA . ARG A 1 99 ? 0.531 4.320 -6.488 1.00 94.62 99 ARG A CA 1
ATOM 771 C C . ARG A 1 99 ? 1.202 3.302 -5.575 1.00 94.62 99 ARG A C 1
ATOM 773 O O . ARG A 1 99 ? 2.417 3.289 -5.428 1.00 94.62 99 ARG A O 1
ATOM 780 N N . TYR A 1 100 ? 0.396 2.443 -4.958 1.00 96.31 100 TYR A N 1
ATOM 781 C CA . TYR A 1 100 ? 0.864 1.447 -3.995 1.00 96.31 100 TYR A CA 1
ATOM 782 C C . TYR A 1 100 ? 0.397 0.069 -4.443 1.00 96.31 100 TYR A C 1
ATOM 784 O O . TYR A 1 100 ? -0.806 -0.167 -4.589 1.00 96.31 100 TYR A O 1
ATOM 792 N N . PHE A 1 101 ? 1.342 -0.836 -4.665 1.00 97.75 101 PHE A N 1
ATOM 793 C CA . PHE A 1 101 ? 1.080 -2.182 -5.155 1.00 97.75 101 PHE A CA 1
ATOM 794 C C . PHE A 1 101 ? 1.526 -3.194 -4.108 1.00 97.75 101 PHE A C 1
ATOM 796 O O . PHE A 1 101 ? 2.717 -3.301 -3.828 1.00 97.75 101 PHE A O 1
ATOM 803 N N . LEU A 1 102 ? 0.570 -3.916 -3.520 1.00 98.06 102 LEU A N 1
ATOM 804 C CA . LEU A 1 102 ? 0.845 -4.969 -2.548 1.00 98.06 102 LEU A CA 1
ATOM 805 C C . LEU A 1 102 ? 0.845 -6.339 -3.230 1.00 98.06 102 LEU A C 1
ATOM 807 O O . LEU A 1 102 ? -0.143 -6.730 -3.854 1.00 98.06 102 LEU A O 1
ATOM 811 N N . TYR A 1 103 ? 1.929 -7.079 -3.036 1.00 97.81 103 TYR A N 1
ATOM 812 C CA . TYR A 1 103 ? 2.130 -8.427 -3.549 1.00 97.81 103 TYR A CA 1
ATOM 813 C C . TYR A 1 103 ? 2.388 -9.414 -2.414 1.00 97.81 103 TYR A C 1
ATOM 815 O O . TYR A 1 103 ? 3.012 -9.077 -1.404 1.00 97.81 103 TYR A O 1
ATOM 823 N N . ASN A 1 104 ? 1.946 -10.653 -2.617 1.00 95.31 104 ASN A N 1
ATOM 824 C CA . ASN A 1 104 ? 2.384 -11.804 -1.840 1.00 95.31 104 ASN A CA 1
ATOM 825 C C . ASN A 1 104 ? 3.452 -12.554 -2.651 1.00 95.31 104 ASN A C 1
ATOM 827 O O . ASN A 1 104 ? 3.189 -13.014 -3.764 1.00 95.31 104 ASN A O 1
ATOM 831 N N . LEU A 1 105 ? 4.661 -12.646 -2.102 1.00 93.94 105 LEU A N 1
ATOM 832 C CA . LEU A 1 105 ? 5.845 -13.202 -2.756 1.00 93.94 105 LEU A CA 1
ATOM 833 C C . LEU A 1 105 ? 5.830 -14.728 -2.848 1.00 93.94 105 LEU A C 1
ATOM 835 O O . LEU A 1 105 ? 6.532 -15.264 -3.694 1.00 93.94 105 LEU A O 1
ATOM 839 N N . GLU A 1 106 ? 5.051 -15.427 -2.020 1.00 91.38 106 GLU A N 1
ATOM 840 C CA . GLU A 1 106 ? 4.871 -16.882 -2.137 1.00 91.38 106 GLU A CA 1
ATOM 841 C C . GLU A 1 106 ? 3.909 -17.225 -3.281 1.00 91.38 106 GLU A C 1
ATOM 843 O O . GLU A 1 106 ? 4.071 -18.238 -3.957 1.00 91.38 106 GLU A O 1
ATOM 848 N N . GLU A 1 107 ? 2.918 -16.361 -3.515 1.00 92.94 107 GLU A N 1
ATOM 849 C CA . GLU A 1 107 ? 1.895 -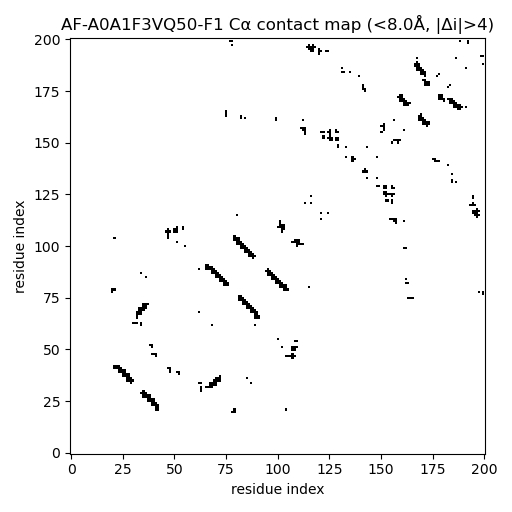16.550 -4.547 1.00 92.94 107 GLU A CA 1
ATOM 850 C C . GLU A 1 107 ? 2.239 -15.857 -5.875 1.00 92.94 107 GLU A C 1
ATOM 852 O O . GLU A 1 107 ? 1.616 -16.142 -6.897 1.00 92.94 107 GLU A O 1
ATOM 857 N N . GLY A 1 108 ? 3.206 -14.933 -5.874 1.00 94.12 108 GLY A N 1
ATOM 858 C CA . GLY A 1 108 ? 3.634 -14.191 -7.061 1.00 94.12 108 GLY A CA 1
ATOM 859 C C . GLY A 1 108 ? 2.546 -13.288 -7.646 1.00 94.12 108 GLY A C 1
ATOM 860 O O . GLY A 1 108 ? 2.513 -13.080 -8.857 1.00 94.12 108 GLY A O 1
ATOM 861 N N . ARG A 1 109 ? 1.614 -12.784 -6.829 1.00 96.31 109 ARG A N 1
ATOM 862 C CA . ARG A 1 109 ? 0.458 -12.009 -7.310 1.00 96.31 109 ARG A CA 1
ATOM 863 C C . ARG A 1 109 ? 0.079 -10.870 -6.380 1.00 96.31 109 ARG A C 1
ATOM 865 O O . ARG A 1 109 ? 0.427 -10.865 -5.198 1.00 96.31 109 ARG A O 1
ATOM 872 N N . ALA A 1 110 ? -0.667 -9.915 -6.926 1.00 97.69 110 ALA A N 1
ATOM 873 C CA . ALA A 1 110 ? -1.246 -8.838 -6.142 1.00 97.69 110 ALA A CA 1
ATOM 874 C C . ALA A 1 110 ? -2.323 -9.371 -5.188 1.00 97.69 110 ALA A C 1
ATOM 876 O O . ALA A 1 110 ? -3.129 -10.230 -5.558 1.00 97.69 110 ALA A O 1
ATOM 877 N N . VAL A 1 111 ? -2.354 -8.830 -3.973 1.00 97.62 111 VAL A N 1
ATOM 878 C CA . VAL A 1 111 ? -3.287 -9.234 -2.913 1.00 97.62 111 VAL A CA 1
ATOM 879 C C . VAL A 1 111 ? -3.913 -8.009 -2.238 1.00 97.62 111 VAL A C 1
ATOM 881 O O . VAL A 1 111 ? -3.311 -6.933 -2.234 1.00 97.62 111 VAL A O 1
ATOM 884 N N . PRO A 1 112 ? -5.124 -8.131 -1.666 1.00 97.12 112 PRO A N 1
ATOM 885 C CA . PRO A 1 112 ? -5.696 -7.072 -0.837 1.00 97.12 112 PRO A CA 1
ATOM 886 C C . PRO A 1 112 ? -4.904 -6.897 0.470 1.00 97.12 112 PRO A C 1
ATOM 888 O O . PRO A 1 112 ? -4.326 -7.856 0.981 1.00 97.12 112 PRO A O 1
ATOM 891 N N . TYR A 1 113 ? -4.941 -5.708 1.080 1.00 97.06 113 TYR A N 1
ATOM 892 C CA . TYR A 1 113 ? -4.264 -5.445 2.362 1.00 97.06 113 TYR A CA 1
ATOM 893 C C . TYR A 1 113 ? -4.762 -6.333 3.508 1.00 97.06 113 TYR A C 1
ATOM 895 O O . TYR A 1 113 ? -4.005 -6.644 4.424 1.00 97.06 113 TYR A O 1
ATOM 903 N N . SER A 1 114 ? -6.000 -6.828 3.443 1.00 96.50 114 SER A N 1
ATOM 904 C CA . SER A 1 114 ? -6.515 -7.837 4.378 1.00 96.50 114 SER A CA 1
ATOM 905 C C . SER A 1 114 ? -5.743 -9.165 4.369 1.00 96.50 114 SER A C 1
ATOM 907 O O . SER A 1 114 ? -5.973 -9.994 5.251 1.00 96.50 114 SER A O 1
ATOM 909 N N . ASP A 1 115 ? -4.879 -9.410 3.377 1.00 97.06 115 ASP A N 1
ATOM 910 C CA . ASP A 1 115 ? -3.979 -10.573 3.347 1.00 97.06 115 ASP A CA 1
ATOM 911 C C . ASP A 1 115 ? -2.846 -10.472 4.386 1.00 97.06 115 ASP A C 1
ATOM 913 O O . ASP A 1 115 ? -2.316 -11.491 4.826 1.00 97.06 115 ASP A O 1
ATOM 917 N N . LEU A 1 116 ? -2.535 -9.258 4.861 1.00 96.25 116 LEU A N 1
ATOM 918 C CA . LEU A 1 116 ? -1.621 -9.035 5.989 1.00 96.25 116 LEU A CA 1
ATOM 919 C C . LEU A 1 116 ? -2.197 -9.567 7.313 1.00 96.25 116 LEU A C 1
ATOM 921 O O . LEU A 1 116 ? -1.450 -9.857 8.248 1.00 96.25 116 LEU A O 1
ATOM 925 N N . LEU A 1 117 ? -3.526 -9.677 7.408 1.00 96.88 117 LEU A N 1
ATOM 926 C CA . LEU A 1 117 ? -4.241 -10.021 8.634 1.00 96.88 117 LEU A CA 1
ATOM 927 C C . LEU A 1 117 ? -4.465 -11.528 8.753 1.00 96.88 117 LEU A C 1
ATOM 929 O O . LEU A 1 117 ? -4.809 -12.207 7.783 1.00 96.88 117 LEU A O 1
ATOM 933 N N . ASN A 1 118 ? -4.367 -12.039 9.977 1.00 95.88 118 ASN A N 1
ATOM 934 C CA . ASN A 1 118 ? -4.808 -13.383 10.307 1.00 95.88 118 ASN A CA 1
ATOM 935 C C . ASN A 1 118 ? -6.327 -13.479 10.061 1.00 95.88 118 ASN A C 1
ATOM 937 O O . ASN A 1 118 ? -7.079 -12.705 10.655 1.00 95.88 118 ASN A O 1
ATOM 941 N N . PRO A 1 119 ? -6.811 -14.425 9.230 1.00 95.69 119 PRO A N 1
ATOM 942 C CA . PRO A 1 119 ? -8.235 -14.560 8.933 1.00 95.69 119 PRO A CA 1
ATOM 943 C C . PRO A 1 119 ? -9.136 -14.663 10.168 1.00 95.69 119 PRO A C 1
ATOM 945 O O . PRO A 1 119 ? -10.256 -14.163 10.130 1.00 95.69 119 PRO A O 1
ATOM 948 N N . LYS A 1 120 ? -8.648 -15.272 11.258 1.00 97.06 120 LYS A N 1
ATOM 949 C CA . LYS A 1 120 ? -9.401 -15.431 12.514 1.00 97.06 120 LYS A CA 1
ATOM 950 C C . LYS A 1 120 ? -9.526 -14.138 13.317 1.00 97.06 120 LYS A C 1
ATOM 952 O O . LYS A 1 120 ? -10.472 -13.994 14.075 1.00 97.06 120 LYS A O 1
ATOM 957 N N . GLU A 1 121 ? -8.604 -13.203 13.108 1.00 97.44 121 GLU A N 1
ATOM 958 C CA . GLU A 1 121 ? -8.531 -11.938 13.842 1.00 97.44 121 GLU A CA 1
ATOM 959 C C . GLU A 1 121 ? -9.103 -10.768 13.036 1.00 97.44 121 GLU A C 1
ATOM 961 O O . GLU A 1 121 ? -9.033 -9.624 13.471 1.00 97.44 121 GLU A O 1
ATOM 966 N N . ARG A 1 122 ? -9.667 -11.018 11.845 1.00 96.38 122 ARG A N 1
ATOM 967 C CA . ARG A 1 122 ? -10.128 -9.950 10.946 1.00 96.38 122 ARG A CA 1
ATOM 968 C C . ARG A 1 122 ? -11.197 -9.065 11.573 1.00 96.38 122 ARG A C 1
ATOM 970 O O . ARG A 1 122 ? -11.092 -7.857 11.424 1.00 96.38 122 ARG A O 1
ATOM 977 N N . THR A 1 123 ? -12.175 -9.627 12.276 1.00 97.06 123 THR A N 1
ATOM 978 C CA . THR A 1 123 ? -13.215 -8.824 12.940 1.00 97.06 123 THR A CA 1
ATOM 979 C C . THR A 1 123 ? -12.611 -7.929 14.024 1.00 97.06 123 THR A C 1
ATOM 981 O O . THR A 1 123 ? -12.825 -6.721 14.012 1.00 97.06 123 THR A O 1
ATOM 984 N N . ALA A 1 124 ? -11.767 -8.495 14.894 1.00 98.25 124 ALA A N 1
ATOM 985 C CA . ALA A 1 124 ? -11.085 -7.736 15.943 1.00 98.25 124 ALA A CA 1
ATOM 986 C C . ALA A 1 124 ? -10.142 -6.662 15.366 1.00 98.25 124 ALA A C 1
ATOM 988 O O . ALA A 1 124 ? -10.050 -5.556 15.898 1.00 98.25 124 ALA A O 1
ATOM 989 N N . ALA A 1 125 ? -9.476 -6.957 14.246 1.00 98.25 125 ALA A N 1
ATOM 990 C CA . ALA A 1 125 ? -8.651 -5.998 13.524 1.00 98.25 125 ALA A CA 1
ATOM 991 C C . ALA A 1 125 ? -9.486 -4.828 12.988 1.00 98.25 125 ALA A C 1
ATOM 993 O O . ALA A 1 125 ? -9.072 -3.681 13.127 1.00 98.25 125 ALA A O 1
ATOM 994 N N . GLY A 1 126 ? -10.653 -5.102 12.401 1.00 98.44 126 GLY A N 1
ATOM 995 C CA . GLY A 1 126 ? -11.580 -4.079 11.919 1.00 98.44 126 GLY A CA 1
ATOM 996 C C . GLY A 1 126 ? -12.046 -3.148 13.032 1.00 98.44 126 GLY A C 1
ATOM 997 O O . GLY A 1 126 ? -11.956 -1.930 12.895 1.00 98.44 126 GLY A O 1
ATOM 998 N N . GLU A 1 127 ? -12.461 -3.708 14.170 1.00 98.56 127 GLU A N 1
ATOM 999 C CA . GLU A 1 127 ? -12.848 -2.939 15.361 1.00 98.56 127 GLU A CA 1
ATOM 1000 C C . GLU A 1 127 ? -11.703 -2.062 15.880 1.00 98.56 127 GLU A C 1
ATOM 1002 O O . GLU A 1 127 ? -11.891 -0.870 16.144 1.00 98.56 127 GLU A O 1
ATOM 1007 N N . PHE A 1 128 ? -10.500 -2.629 15.978 1.00 98.69 128 PHE A N 1
ATOM 1008 C CA . PHE A 1 128 ? -9.305 -1.907 16.400 1.00 98.69 128 PHE A CA 1
ATOM 1009 C C . PHE A 1 128 ? -8.964 -0.750 15.447 1.00 98.69 128 PHE A C 1
ATOM 1011 O O . PHE A 1 128 ? -8.757 0.382 15.894 1.00 98.69 128 PHE A O 1
ATOM 1018 N N . LEU A 1 129 ? -8.940 -1.013 14.138 1.00 98.69 129 LEU A N 1
ATOM 1019 C CA . LEU A 1 129 ? -8.642 -0.018 13.106 1.00 98.69 129 LEU A CA 1
ATOM 1020 C C . LEU A 1 129 ? -9.691 1.097 13.091 1.00 98.69 129 LEU A C 1
ATOM 1022 O O . LEU A 1 129 ? -9.330 2.272 13.060 1.00 98.69 129 LEU A O 1
ATOM 1026 N N . ALA A 1 130 ? -10.975 0.758 13.191 1.00 98.50 130 ALA A N 1
ATOM 1027 C CA . ALA A 1 130 ? -12.052 1.737 13.258 1.00 98.50 130 ALA A CA 1
ATOM 1028 C C . ALA A 1 130 ? -11.924 2.638 14.498 1.00 98.50 130 ALA A C 1
ATOM 1030 O O . ALA A 1 130 ? -12.067 3.858 14.401 1.00 98.50 130 ALA A O 1
ATOM 1031 N N . GLY A 1 131 ? -11.563 2.063 15.651 1.00 98.38 131 GLY A N 1
ATOM 1032 C CA . GLY A 1 131 ? -11.264 2.820 16.867 1.00 98.38 131 GLY A CA 1
ATOM 1033 C C . GLY A 1 131 ? -10.091 3.791 16.693 1.00 98.38 131 GLY A C 1
ATOM 1034 O O . GLY A 1 131 ? -10.187 4.953 17.097 1.00 98.38 131 GLY A O 1
ATOM 1035 N N . LYS A 1 132 ? -9.005 3.352 16.042 1.00 98.25 132 LYS A N 1
ATOM 1036 C CA . LYS A 1 132 ? -7.843 4.201 15.722 1.00 98.25 132 LYS A CA 1
ATOM 1037 C C . LYS A 1 132 ? -8.208 5.351 14.791 1.00 98.25 132 LYS A C 1
ATOM 1039 O O . LYS A 1 132 ? -7.869 6.496 15.089 1.00 98.25 132 LYS A O 1
ATOM 1044 N N . MET A 1 133 ? -8.938 5.063 13.717 1.00 97.81 133 MET A N 1
ATOM 1045 C CA . MET A 1 133 ? -9.374 6.065 12.743 1.00 97.81 133 MET A CA 1
ATOM 1046 C C . MET A 1 133 ? -10.313 7.091 13.374 1.00 97.81 133 MET A C 1
ATOM 1048 O O . MET A 1 133 ? -10.135 8.287 13.160 1.00 97.81 133 MET A O 1
ATOM 1052 N N . LYS A 1 134 ? -11.249 6.656 14.227 1.00 97.88 134 LYS A N 1
ATOM 1053 C CA . LYS A 1 134 ? -12.147 7.554 14.964 1.00 97.88 134 LYS A CA 1
ATOM 1054 C C . LYS A 1 134 ? -11.386 8.477 15.915 1.00 97.88 134 LYS A C 1
ATOM 1056 O O . LYS A 1 134 ? -11.626 9.681 15.921 1.00 97.88 134 LYS A O 1
ATOM 1061 N N . ALA A 1 135 ? -10.452 7.936 16.698 1.00 97.75 135 ALA A N 1
ATOM 1062 C CA . ALA A 1 135 ? -9.634 8.740 17.606 1.00 97.75 135 ALA A CA 1
ATOM 1063 C C . ALA A 1 135 ? -8.766 9.756 16.846 1.00 97.75 135 ALA A C 1
ATOM 1065 O O . ALA A 1 135 ? -8.677 10.916 17.246 1.00 97.75 135 ALA A O 1
ATOM 1066 N N . PHE A 1 136 ? -8.168 9.339 15.729 1.00 97.69 136 PHE A N 1
ATOM 1067 C CA . PHE A 1 136 ? -7.382 10.213 14.864 1.00 97.69 136 PHE A CA 1
ATOM 1068 C C . PHE A 1 136 ? -8.232 11.318 14.227 1.00 97.69 136 PHE A C 1
ATOM 1070 O O . PHE A 1 136 ? -7.825 12.478 14.244 1.00 97.69 136 PHE A O 1
ATOM 1077 N N . ALA A 1 137 ? -9.430 10.989 13.736 1.00 96.81 137 ALA A N 1
ATOM 1078 C CA . ALA A 1 137 ? -10.349 11.959 13.149 1.00 96.81 137 ALA A CA 1
ATOM 1079 C C . ALA A 1 137 ? -10.698 13.079 14.141 1.00 96.81 137 ALA A C 1
ATOM 1081 O O . ALA A 1 137 ? -10.607 14.255 13.799 1.00 96.81 137 ALA A O 1
ATOM 1082 N N . VAL A 1 138 ? -10.980 12.727 15.401 1.00 96.69 138 VAL A N 1
ATOM 1083 C CA . VAL A 1 138 ? -11.218 13.708 16.475 1.00 96.69 138 VAL A CA 1
ATOM 1084 C C . VAL A 1 138 ? -9.993 14.598 16.706 1.00 96.69 138 VAL A C 1
ATOM 1086 O O . VAL A 1 138 ? -10.13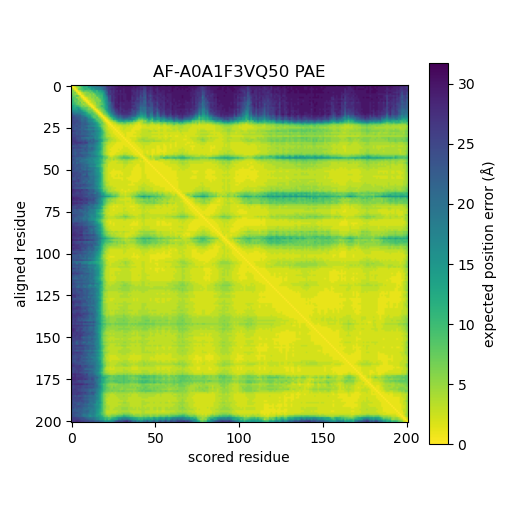4 15.811 16.832 1.00 96.69 138 VAL A O 1
ATOM 1089 N N . GLN A 1 139 ? -8.786 14.026 16.735 1.00 96.44 139 GLN A N 1
ATOM 1090 C CA . GLN A 1 139 ? -7.547 14.786 16.952 1.00 96.44 139 GLN A CA 1
ATOM 1091 C C . GLN A 1 139 ? -7.221 15.751 15.806 1.00 96.44 139 GLN A C 1
ATOM 1093 O O . GLN A 1 139 ? -6.692 16.831 16.053 1.00 96.44 139 GLN A O 1
ATOM 1098 N N . GLN A 1 140 ? -7.522 15.363 14.567 1.00 95.50 140 GLN A N 1
ATOM 1099 C CA . GLN A 1 140 ? -7.228 16.148 13.364 1.00 95.50 140 GLN A CA 1
ATOM 1100 C C . GLN A 1 140 ? -8.403 17.014 12.896 1.00 95.50 140 GLN A C 1
ATOM 1102 O O . GLN A 1 140 ? -8.308 17.652 11.847 1.00 95.50 140 GLN A O 1
ATOM 1107 N N . ASN A 1 141 ? -9.502 17.044 13.659 1.00 94.75 141 ASN A N 1
ATOM 1108 C CA . ASN A 1 141 ? -10.747 17.717 13.290 1.00 94.75 141 ASN A CA 1
ATOM 1109 C C . ASN A 1 141 ? -11.259 17.293 11.895 1.00 94.75 141 ASN A C 1
ATOM 1111 O O . ASN A 1 141 ? -11.657 18.124 11.078 1.00 94.75 141 ASN A O 1
ATOM 1115 N N . LEU A 1 142 ? -11.200 15.990 11.616 1.00 95.44 142 LEU A N 1
ATOM 1116 C CA . LEU A 1 142 ? -11.716 15.368 10.399 1.00 95.44 142 LEU A CA 1
ATOM 1117 C C . LEU A 1 142 ? -13.090 14.755 10.661 1.00 95.44 142 LEU A C 1
ATOM 1119 O O . LEU A 1 142 ? -13.373 14.253 11.751 1.00 95.44 142 LEU A O 1
ATOM 1123 N N . THR A 1 143 ? -13.927 14.742 9.628 1.00 94.31 143 THR A N 1
ATOM 1124 C CA . THR A 1 143 ? -15.227 14.068 9.686 1.00 94.31 143 THR A CA 1
ATOM 1125 C C . THR A 1 143 ? -15.052 12.584 9.374 1.00 94.31 143 THR A C 1
ATOM 1127 O O . THR A 1 143 ? -14.376 12.222 8.410 1.00 94.31 143 THR A O 1
ATOM 1130 N N . LEU A 1 144 ? -15.675 11.732 10.188 1.00 96.19 144 LEU A N 1
ATOM 1131 C CA . LEU A 1 144 ? -15.783 10.293 9.968 1.00 96.19 144 LEU A CA 1
ATOM 1132 C C . LEU A 1 144 ? -17.202 9.862 10.343 1.00 96.19 144 LEU A C 1
ATOM 1134 O O . LEU A 1 144 ? -17.587 9.994 11.507 1.00 96.19 144 LEU A O 1
ATOM 1138 N N . SER A 1 145 ? -17.987 9.406 9.369 1.00 95.69 145 SER A N 1
ATOM 1139 C CA . SER A 1 145 ? -19.372 9.001 9.617 1.00 95.69 145 SER A CA 1
ATOM 1140 C C . SER A 1 145 ? -19.449 7.614 10.261 1.00 95.69 145 SER A C 1
ATOM 1142 O O . SER A 1 145 ? -18.506 6.825 10.187 1.00 95.69 145 SER A O 1
ATOM 1144 N N . ASP A 1 146 ? -20.595 7.282 10.859 1.00 96.44 146 ASP A N 1
ATOM 1145 C CA . ASP A 1 146 ? -20.828 5.928 11.377 1.00 96.44 146 ASP A CA 1
ATOM 1146 C C . ASP A 1 146 ? -20.824 4.874 10.250 1.00 96.44 146 ASP A C 1
ATOM 1148 O O . ASP A 1 146 ? -20.403 3.740 10.469 1.00 96.44 146 ASP A O 1
ATOM 1152 N N . GLU A 1 147 ? -21.218 5.246 9.026 1.00 96.56 147 GLU A N 1
ATOM 1153 C CA . GLU A 1 147 ? -21.121 4.369 7.852 1.00 96.56 147 GLU A CA 1
ATOM 1154 C C . GLU A 1 147 ? -19.657 4.063 7.498 1.00 96.56 147 GLU A C 1
ATOM 1156 O O . GLU A 1 147 ? -19.313 2.914 7.218 1.00 96.56 147 GLU A O 1
ATOM 1161 N N . ASP A 1 148 ? -18.772 5.061 7.555 1.00 96.31 148 ASP A N 1
ATOM 1162 C CA . ASP A 1 148 ? -17.338 4.861 7.313 1.00 96.31 148 ASP A CA 1
ATOM 1163 C C . ASP A 1 148 ? -16.713 3.962 8.384 1.00 96.31 148 ASP A C 1
ATOM 1165 O O . ASP A 1 148 ? -15.904 3.086 8.079 1.00 96.31 148 ASP A O 1
ATOM 1169 N N . VAL A 1 149 ? -17.123 4.138 9.644 1.00 97.62 149 VAL A N 1
ATOM 1170 C CA . VAL A 1 149 ? -16.708 3.281 10.763 1.00 97.62 149 VAL A CA 1
ATOM 1171 C C . VAL A 1 149 ? -17.110 1.829 10.501 1.00 97.62 149 VAL A C 1
ATOM 1173 O O . VAL A 1 149 ? -16.262 0.945 10.623 1.00 97.62 149 VAL A O 1
ATOM 1176 N N . LEU A 1 150 ? -18.357 1.580 10.091 1.00 97.75 150 LEU A N 1
ATOM 1177 C CA . LEU A 1 150 ? -18.837 0.239 9.744 1.00 97.75 150 LEU A CA 1
ATOM 1178 C C . LEU A 1 150 ? -18.051 -0.356 8.566 1.00 97.75 150 LEU A C 1
ATOM 1180 O O . LEU A 1 150 ? -17.591 -1.493 8.652 1.00 97.75 150 LEU A O 1
ATOM 1184 N N . LYS A 1 151 ? -17.788 0.425 7.510 1.00 97.12 151 LYS A N 1
ATOM 1185 C CA . LYS A 1 151 ? -16.955 -0.017 6.375 1.00 97.12 151 LYS A CA 1
ATOM 1186 C C . LYS A 1 151 ? -15.555 -0.437 6.818 1.00 97.12 151 LYS A C 1
ATOM 1188 O O . LYS A 1 151 ? -15.045 -1.448 6.336 1.00 97.12 151 LYS A O 1
ATOM 1193 N N . ILE A 1 152 ? -14.928 0.303 7.735 1.00 97.88 152 ILE A N 1
ATOM 1194 C CA . ILE A 1 152 ? -13.612 -0.062 8.283 1.00 97.88 152 ILE A CA 1
ATOM 1195 C C . ILE A 1 152 ? -13.705 -1.351 9.107 1.00 97.88 152 ILE A C 1
ATOM 1197 O O . ILE A 1 152 ? -12.809 -2.184 9.016 1.00 97.88 152 ILE A O 1
ATOM 1201 N N . GLN A 1 153 ? -14.774 -1.551 9.877 1.00 97.94 153 GLN A N 1
ATOM 1202 C CA . GLN A 1 153 ? -14.968 -2.776 10.659 1.00 97.94 153 GLN A CA 1
ATOM 1203 C C . GLN A 1 153 ? -15.185 -4.016 9.779 1.00 97.94 153 GLN A C 1
ATOM 1205 O O . GLN A 1 153 ? -14.700 -5.094 10.111 1.00 97.94 153 GLN A O 1
ATOM 1210 N N . GLU A 1 154 ? -15.890 -3.873 8.657 1.00 97.31 154 GLU A N 1
ATOM 1211 C CA . GLU A 1 154 ? -16.209 -4.982 7.751 1.00 97.31 154 GLU A CA 1
ATOM 1212 C C . GLU A 1 154 ? -15.072 -5.299 6.768 1.00 97.31 154 GLU A C 1
ATOM 1214 O O . GLU A 1 154 ? -14.802 -6.465 6.463 1.00 97.31 154 GLU A O 1
ATOM 1219 N N . HIS A 1 155 ? -14.391 -4.270 6.258 1.00 97.44 155 HIS A N 1
ATOM 1220 C CA . HIS A 1 155 ? -13.371 -4.404 5.212 1.00 97.44 155 HIS A CA 1
ATOM 1221 C C . HIS A 1 155 ? -11.934 -4.188 5.707 1.00 97.44 155 HIS A C 1
ATOM 1223 O O . HIS A 1 155 ? -10.980 -4.417 4.954 1.00 97.44 155 HIS A O 1
ATOM 1229 N N . ASN A 1 156 ? -11.747 -3.828 6.977 1.00 97.44 156 ASN A N 1
ATOM 1230 C CA . ASN A 1 156 ? -10.452 -3.650 7.634 1.00 97.44 156 ASN A CA 1
ATOM 1231 C C . ASN A 1 156 ? -9.539 -2.704 6.838 1.00 97.44 156 ASN A C 1
ATOM 1233 O O . ASN A 1 156 ? -9.952 -1.641 6.383 1.00 97.44 156 ASN A O 1
ATOM 1237 N N . LEU A 1 157 ? -8.288 -3.122 6.614 1.00 97.38 157 LEU A N 1
ATOM 1238 C CA . LEU A 1 157 ? -7.302 -2.396 5.817 1.00 97.38 157 LEU A CA 1
ATOM 1239 C C . LEU A 1 157 ? -7.751 -2.124 4.373 1.00 97.38 157 LEU A C 1
ATOM 1241 O O . LEU A 1 157 ? -7.265 -1.176 3.770 1.00 97.38 157 LEU A O 1
ATOM 1245 N N . ASN A 1 158 ? -8.676 -2.913 3.813 1.00 97.25 158 ASN A N 1
ATOM 1246 C CA . ASN A 1 158 ? -9.152 -2.692 2.444 1.00 97.25 158 ASN A CA 1
ATOM 1247 C C . ASN A 1 158 ? -10.123 -1.509 2.332 1.00 97.25 158 ASN A C 1
ATOM 1249 O O . ASN A 1 158 ? -10.384 -1.066 1.219 1.00 97.25 158 ASN A O 1
ATOM 1253 N N . ALA A 1 159 ? -10.656 -1.001 3.449 1.00 96.50 159 ALA A N 1
ATOM 1254 C CA . ALA A 1 159 ? -11.482 0.208 3.460 1.00 96.50 159 ALA A CA 1
ATOM 1255 C C . ALA A 1 159 ? -10.662 1.495 3.253 1.00 96.50 159 ALA A C 1
ATOM 1257 O O . ALA A 1 159 ? -11.230 2.568 3.077 1.00 96.50 159 ALA A O 1
ATOM 1258 N N . MET A 1 160 ? -9.331 1.407 3.321 1.00 96.25 160 MET A N 1
ATOM 1259 C CA . MET A 1 160 ? -8.425 2.552 3.368 1.00 96.25 160 MET A CA 1
ATOM 1260 C C . MET A 1 160 ? -7.382 2.462 2.256 1.00 96.25 160 MET A C 1
ATOM 1262 O O . MET A 1 160 ? -7.040 1.382 1.768 1.00 96.25 160 MET A O 1
ATOM 1266 N N . LYS A 1 161 ? -6.805 3.609 1.893 1.00 96.00 161 LYS A N 1
ATOM 1267 C CA . LYS A 1 161 ? -5.486 3.610 1.268 1.00 96.00 161 LYS A CA 1
ATOM 1268 C C . LYS A 1 161 ? -4.463 3.279 2.350 1.00 96.00 161 LYS A C 1
ATOM 1270 O O . LYS A 1 161 ? -4.550 3.803 3.459 1.00 96.00 161 LYS A O 1
ATOM 1275 N N . VAL A 1 162 ? -3.513 2.411 2.025 1.00 97.38 162 VAL A N 1
ATOM 1276 C CA . VAL A 1 162 ? -2.509 1.926 2.972 1.00 97.38 162 VAL A CA 1
ATOM 1277 C C . VAL A 1 162 ? -1.122 2.101 2.371 1.00 97.38 162 VAL A C 1
ATOM 1279 O O . VAL A 1 162 ? -0.849 1.644 1.264 1.00 97.38 162 VAL A O 1
ATOM 1282 N N . GLU A 1 163 ? -0.236 2.716 3.138 1.00 97.19 163 GLU A N 1
ATOM 1283 C CA . GLU A 1 163 ? 1.201 2.777 2.899 1.00 97.19 163 GLU A CA 1
ATOM 1284 C C . GLU A 1 163 ? 1.900 2.010 4.027 1.00 97.19 163 GLU A C 1
ATOM 1286 O O . GLU A 1 163 ? 1.746 2.316 5.211 1.00 97.19 163 GLU A O 1
ATOM 1291 N N . MET A 1 164 ? 2.655 0.980 3.662 1.00 96.88 164 MET A N 1
ATOM 1292 C CA . MET A 1 164 ? 3.529 0.252 4.566 1.00 96.88 164 MET A CA 1
ATOM 1293 C C . MET A 1 164 ? 4.813 1.050 4.745 1.00 96.88 164 MET A C 1
ATOM 1295 O O . MET A 1 164 ? 5.452 1.452 3.778 1.00 96.88 164 MET A O 1
ATOM 1299 N N . THR A 1 165 ? 5.225 1.230 5.993 1.00 95.31 165 THR A N 1
ATOM 1300 C CA . THR A 1 165 ? 6.487 1.871 6.350 1.00 95.31 165 THR A CA 1
ATOM 1301 C C . THR A 1 165 ? 7.359 0.904 7.143 1.00 95.31 165 THR A C 1
ATOM 1303 O O . THR A 1 165 ? 6.954 -0.206 7.517 1.00 95.31 165 THR A O 1
ATOM 1306 N N . LYS A 1 166 ? 8.592 1.322 7.439 1.00 92.00 166 LYS A N 1
ATOM 1307 C CA . LYS A 1 166 ? 9.482 0.562 8.322 1.00 92.00 166 LYS A CA 1
ATOM 1308 C C . LYS A 1 166 ? 8.824 0.265 9.675 1.00 92.00 166 LYS A C 1
ATOM 1310 O O . LYS A 1 166 ? 8.955 -0.864 10.159 1.00 92.00 166 LYS A O 1
ATOM 1315 N N . ASP A 1 167 ? 8.099 1.241 10.219 1.00 93.62 167 ASP A N 1
ATOM 1316 C CA . ASP A 1 167 ? 7.629 1.259 11.608 1.00 93.62 167 ASP A CA 1
ATOM 1317 C C . ASP A 1 167 ? 6.151 0.877 11.761 1.00 93.62 167 ASP A C 1
ATOM 1319 O O . ASP A 1 167 ? 5.727 0.470 12.846 1.00 93.62 167 ASP A O 1
ATOM 1323 N N . GLY A 1 168 ? 5.367 0.935 10.684 1.00 95.94 168 GLY A N 1
ATOM 1324 C CA . GLY A 1 168 ? 3.967 0.541 10.732 1.00 95.94 168 GLY A CA 1
ATOM 1325 C C . GLY A 1 168 ? 3.217 0.711 9.421 1.00 95.94 168 GLY A C 1
ATOM 1326 O O . GLY A 1 168 ? 3.760 0.553 8.329 1.00 95.94 168 GLY A O 1
ATOM 1327 N N . LEU A 1 169 ? 1.945 1.051 9.565 1.00 97.50 169 LEU A N 1
ATOM 1328 C CA . LEU A 1 169 ? 1.017 1.380 8.497 1.00 97.50 169 LEU A CA 1
ATOM 1329 C C . LEU A 1 169 ? 0.624 2.850 8.614 1.00 97.50 169 LEU A C 1
ATOM 1331 O O . LEU A 1 169 ? 0.272 3.310 9.701 1.00 97.50 169 LEU A O 1
ATOM 1335 N N . ARG A 1 170 ? 0.641 3.563 7.492 1.00 97.94 170 ARG A N 1
ATOM 1336 C CA . ARG A 1 170 ? -0.014 4.862 7.314 1.00 97.94 170 ARG A CA 1
ATOM 1337 C C . ARG A 1 170 ? -1.292 4.639 6.518 1.00 97.94 170 ARG A C 1
ATOM 1339 O O . ARG A 1 170 ? -1.260 3.975 5.484 1.00 97.94 170 ARG A O 1
ATOM 1346 N N . MET A 1 171 ? -2.413 5.152 7.010 1.00 97.69 171 MET A N 1
ATOM 1347 C CA . MET A 1 171 ? -3.740 4.858 6.470 1.00 97.69 171 MET A CA 1
ATOM 1348 C C . MET A 1 171 ? -4.592 6.120 6.369 1.00 97.69 171 MET A C 1
ATOM 1350 O O . MET A 1 171 ? -4.597 6.946 7.281 1.00 97.69 171 MET A O 1
ATOM 1354 N N . TRP A 1 172 ? -5.335 6.263 5.277 1.00 96.50 172 TRP A N 1
ATOM 1355 C CA . TRP A 1 172 ? -6.295 7.352 5.087 1.00 96.50 172 TRP A CA 1
ATOM 1356 C C . TRP A 1 172 ? -7.447 6.911 4.182 1.00 96.50 172 TRP A C 1
ATOM 1358 O O . TRP A 1 172 ? -7.345 5.919 3.455 1.00 96.50 172 TRP A O 1
ATOM 1368 N N . LEU A 1 173 ? -8.561 7.636 4.246 1.00 93.88 173 LEU A N 1
ATOM 1369 C CA . LEU A 1 173 ? -9.765 7.346 3.471 1.00 93.88 173 LEU A CA 1
ATOM 1370 C C . LEU A 1 173 ? -9.767 8.170 2.183 1.00 93.88 173 LEU A C 1
ATOM 1372 O O . LEU A 1 173 ? -9.529 9.371 2.212 1.00 93.88 173 LEU A O 1
ATOM 1376 N N . LEU A 1 174 ? -10.019 7.526 1.044 1.00 87.12 174 LEU A N 1
ATOM 1377 C CA . LEU A 1 174 ? -10.147 8.232 -0.230 1.00 87.12 174 LEU A CA 1
ATOM 1378 C C . LEU A 1 174 ? -11.551 8.815 -0.383 1.00 87.12 174 LEU A C 1
ATOM 1380 O O . LEU A 1 174 ? -12.531 8.188 0.011 1.00 87.12 174 LEU A O 1
ATOM 1384 N N . GLY A 1 175 ? -11.642 9.985 -1.015 1.00 83.25 175 GLY A N 1
ATOM 1385 C CA . GLY A 1 175 ? -12.922 10.615 -1.349 1.00 83.25 175 GLY A CA 1
ATOM 1386 C C . GLY A 1 175 ? -13.630 11.293 -0.175 1.00 83.25 175 GLY A C 1
ATOM 1387 O O . GLY A 1 175 ? -14.718 11.827 -0.368 1.00 83.25 175 GLY A O 1
ATOM 1388 N N . LEU A 1 176 ? -13.021 11.309 1.014 1.00 89.31 176 LEU A N 1
ATOM 1389 C CA . LEU A 1 176 ? -13.487 12.107 2.143 1.00 89.31 176 LEU A CA 1
ATOM 1390 C C . LEU A 1 176 ? -12.658 13.384 2.262 1.00 89.31 176 LEU A C 1
ATOM 1392 O O . LEU A 1 176 ? -11.428 13.358 2.192 1.00 89.31 176 LEU A O 1
ATOM 1396 N N . GLU A 1 177 ? -13.339 14.509 2.461 1.00 88.44 177 GLU A N 1
ATOM 1397 C CA . GLU A 1 177 ? -12.694 15.813 2.580 1.00 88.44 177 GLU A CA 1
ATOM 1398 C C . GLU A 1 177 ? -11.682 15.829 3.737 1.00 88.44 177 GLU A C 1
ATOM 1400 O O . GLU A 1 177 ? -11.963 15.386 4.853 1.00 88.44 177 GLU A O 1
ATOM 1405 N N . GLY A 1 178 ? -10.476 16.328 3.457 1.00 87.56 178 GLY A N 1
ATOM 1406 C CA . GLY A 1 178 ? -9.394 16.435 4.436 1.00 87.56 178 GLY A CA 1
ATOM 1407 C C . GLY A 1 178 ? -8.661 15.128 4.755 1.00 87.56 178 GLY A C 1
ATOM 1408 O O . GLY A 1 178 ? -7.678 15.180 5.491 1.00 87.56 178 GLY A O 1
ATOM 1409 N N . TRP A 1 179 ? -9.078 13.983 4.207 1.00 92.12 179 TRP A N 1
ATOM 1410 C CA . TRP A 1 179 ? -8.353 12.719 4.339 1.00 92.12 179 TRP A CA 1
ATOM 1411 C C . TRP A 1 179 ? -7.346 12.555 3.199 1.00 92.12 179 TRP A C 1
ATOM 1413 O O . TRP A 1 179 ? -7.658 12.099 2.100 1.00 92.12 179 TRP A O 1
ATOM 1423 N N . THR A 1 180 ? -6.107 12.932 3.477 1.00 90.44 180 THR A N 1
ATOM 1424 C CA . THR A 1 180 ? -5.007 12.972 2.508 1.00 90.44 180 THR A CA 1
ATOM 1425 C C . THR A 1 180 ? -3.774 12.255 3.062 1.00 90.44 180 THR A C 1
ATOM 1427 O O . THR A 1 180 ? -3.714 11.915 4.245 1.00 90.44 180 THR A O 1
ATOM 1430 N N . ALA A 1 181 ? -2.773 11.991 2.217 1.00 88.12 181 ALA A N 1
ATOM 1431 C CA . ALA A 1 181 ? -1.574 11.252 2.630 1.00 88.12 181 ALA A CA 1
ATOM 1432 C C . ALA A 1 181 ? -0.770 11.972 3.736 1.00 88.12 181 ALA A C 1
ATOM 1434 O O . ALA A 1 181 ? -0.192 11.326 4.613 1.00 88.12 181 ALA A O 1
ATOM 1435 N N . ASP A 1 182 ? -0.753 13.307 3.740 1.00 89.38 182 ASP A N 1
ATOM 1436 C CA . ASP A 1 182 ? -0.178 14.144 4.804 1.00 89.38 182 ASP A CA 1
ATOM 1437 C C . ASP A 1 182 ? -0.965 14.060 6.123 1.00 89.38 182 ASP A C 1
ATOM 1439 O O . ASP A 1 182 ? -0.393 14.257 7.193 1.00 89.38 182 ASP A O 1
ATOM 1443 N N . LYS A 1 183 ? -2.241 13.664 6.066 1.00 91.31 183 LYS A N 1
ATOM 1444 C CA . LYS A 1 183 ? -3.126 13.434 7.217 1.00 91.31 183 LYS A CA 1
ATOM 1445 C C . LYS A 1 183 ? -3.446 11.950 7.399 1.00 91.31 183 LYS A C 1
ATOM 1447 O O . LYS A 1 183 ? -4.587 11.561 7.642 1.00 91.31 183 LYS A O 1
ATOM 1452 N N . ALA A 1 184 ? -2.423 11.108 7.298 1.00 95.81 184 ALA A N 1
ATOM 1453 C CA . ALA A 1 184 ? -2.568 9.672 7.493 1.00 95.81 184 ALA A CA 1
ATOM 1454 C C . ALA A 1 184 ? -2.556 9.280 8.981 1.00 95.81 184 ALA A C 1
ATOM 1456 O O . ALA A 1 184 ? -1.638 9.622 9.733 1.00 95.81 184 ALA A O 1
ATOM 1457 N N . CYS A 1 185 ? -3.531 8.467 9.387 1.00 97.38 185 CYS A N 1
ATOM 1458 C CA . CYS A 1 185 ? -3.504 7.771 10.666 1.00 97.38 185 CYS A CA 1
ATOM 1459 C C . CYS A 1 185 ? -2.375 6.736 10.646 1.00 97.38 185 CYS A C 1
ATOM 1461 O O . CYS A 1 185 ? -2.284 5.924 9.724 1.00 97.38 185 CYS A O 1
ATOM 1463 N N . THR A 1 186 ? -1.510 6.761 11.658 1.00 97.62 186 THR A N 1
ATOM 1464 C CA . THR A 1 186 ? -0.380 5.831 11.754 1.00 97.62 186 THR A CA 1
ATOM 1465 C C . THR A 1 186 ? -0.632 4.800 12.845 1.00 97.62 186 THR A C 1
ATOM 1467 O O . THR A 1 186 ? -1.005 5.152 13.963 1.00 97.62 186 THR A O 1
ATOM 1470 N N . VAL A 1 187 ? -0.395 3.528 12.530 1.00 97.69 187 VAL A N 1
ATOM 1471 C CA . VAL A 1 187 ? -0.456 2.410 13.479 1.00 97.69 187 VAL A CA 1
ATOM 1472 C C . VAL A 1 187 ? 0.832 1.608 13.371 1.00 97.69 187 VAL A C 1
ATOM 1474 O O . VAL A 1 187 ? 1.209 1.182 12.281 1.00 97.69 187 VAL A O 1
ATOM 1477 N N . SER A 1 188 ? 1.519 1.394 14.491 1.00 96.81 188 SER A N 1
ATOM 1478 C CA . SER A 1 188 ? 2.798 0.682 14.490 1.00 96.81 188 SER A CA 1
ATOM 1479 C C . SER A 1 188 ? 2.642 -0.820 14.228 1.00 96.81 188 SER A C 1
ATOM 1481 O O . SER A 1 188 ? 1.608 -1.427 14.517 1.00 96.81 188 SER A O 1
ATOM 1483 N N . TRP A 1 189 ? 3.713 -1.466 13.760 1.00 94.94 189 TRP A N 1
ATOM 1484 C CA . TRP A 1 189 ? 3.742 -2.929 13.641 1.00 94.94 189 TRP A CA 1
ATOM 1485 C C . TRP A 1 189 ? 3.564 -3.638 14.990 1.00 94.94 189 TRP A C 1
ATOM 1487 O O . TRP A 1 189 ? 2.983 -4.720 15.038 1.00 94.94 189 TRP A O 1
ATOM 1497 N N . ILE A 1 190 ? 4.014 -3.017 16.087 1.00 94.75 190 ILE A N 1
ATOM 1498 C CA . ILE A 1 190 ? 3.843 -3.535 17.452 1.00 94.75 190 ILE A CA 1
ATOM 1499 C C . ILE A 1 190 ? 2.359 -3.603 17.814 1.00 94.75 190 ILE A C 1
ATOM 1501 O O . ILE A 1 190 ? 1.903 -4.617 18.337 1.00 94.75 190 ILE A O 1
ATOM 1505 N N . GLU A 1 191 ? 1.605 -2.550 17.507 1.00 96.56 191 GLU A N 1
ATOM 1506 C CA . GLU A 1 191 ? 0.163 -2.505 17.751 1.00 96.56 191 GLU A CA 1
ATOM 1507 C C . GLU A 1 191 ? -0.610 -3.453 16.831 1.00 96.56 191 GLU A C 1
ATOM 1509 O O . GLU A 1 191 ? -1.589 -4.055 17.262 1.00 96.56 191 GLU A O 1
ATOM 1514 N N . MET A 1 192 ? -0.156 -3.627 15.585 1.00 96.31 192 MET A N 1
ATOM 1515 C CA . MET A 1 192 ? -0.774 -4.556 14.635 1.00 96.31 192 MET A CA 1
ATOM 1516 C C . MET A 1 192 ? -0.492 -6.027 14.953 1.00 96.31 192 MET A C 1
ATOM 1518 O O . MET A 1 192 ? -1.256 -6.891 14.529 1.00 96.31 192 MET A O 1
ATOM 1522 N N . LYS A 1 193 ? 0.578 -6.327 15.700 1.00 95.25 193 LYS A N 1
ATOM 1523 C CA . LYS A 1 193 ? 1.069 -7.686 15.980 1.00 95.25 193 LYS A CA 1
ATOM 1524 C C . LYS A 1 193 ? -0.013 -8.717 16.339 1.00 95.25 193 LYS A C 1
ATOM 1526 O O . LYS A 1 193 ? 0.079 -9.819 15.802 1.00 95.25 193 LYS A O 1
ATOM 1531 N N . PRO A 1 194 ? -1.022 -8.426 17.187 1.00 96.06 194 PRO A N 1
ATOM 1532 C CA . PRO A 1 194 ? -2.054 -9.408 17.533 1.00 96.06 194 PRO A CA 1
ATOM 1533 C C . PRO A 1 194 ? -2.909 -9.853 16.339 1.00 96.06 194 PRO A C 1
ATOM 1535 O O . PRO A 1 194 ? -3.454 -10.950 16.354 1.00 96.06 194 PRO A O 1
ATOM 1538 N N . PHE A 1 195 ? -3.010 -9.018 15.304 1.00 96.88 195 PHE A N 1
ATOM 1539 C CA . PHE A 1 195 ? -3.928 -9.197 14.180 1.00 96.88 195 PHE A CA 1
ATOM 1540 C C . PHE A 1 195 ? -3.254 -9.728 12.911 1.00 96.88 195 PHE A C 1
ATOM 1542 O O . PHE A 1 195 ? -3.941 -10.076 11.950 1.00 96.88 195 PHE A O 1
ATOM 1549 N N . LEU A 1 196 ? -1.921 -9.753 12.861 1.00 95.44 196 LEU A N 1
ATOM 1550 C CA . LEU A 1 196 ? -1.165 -10.088 11.655 1.00 95.44 196 LEU A CA 1
ATOM 1551 C C . LEU A 1 196 ? -1.079 -11.600 11.422 1.00 95.44 196 LEU A C 1
ATOM 1553 O O . LEU A 1 196 ? -0.997 -12.399 12.354 1.00 95.44 196 LEU A O 1
ATOM 1557 N N . LYS A 1 197 ? -1.053 -11.994 10.144 1.00 92.50 197 LYS A N 1
ATOM 1558 C CA . LYS A 1 197 ? -0.857 -13.388 9.712 1.00 92.50 197 LYS A CA 1
ATOM 1559 C C . LYS A 1 197 ? 0.533 -13.907 10.086 1.00 92.50 197 LYS A C 1
ATOM 1561 O O . LYS A 1 197 ? 0.681 -15.074 10.440 1.00 92.50 197 LYS A O 1
ATOM 1566 N N . TYR A 1 198 ? 1.533 -13.031 10.020 1.00 87.00 198 TYR A N 1
ATOM 1567 C CA . TYR A 1 198 ? 2.918 -13.327 10.357 1.00 87.00 198 TYR A CA 1
ATOM 1568 C C . TYR A 1 198 ? 3.436 -12.317 11.375 1.00 87.00 198 TYR A C 1
ATOM 1570 O O . TYR A 1 198 ? 3.013 -11.162 11.409 1.00 87.00 198 TYR A O 1
ATOM 1578 N N . ASN A 1 199 ? 4.392 -12.743 12.192 1.00 78.00 199 ASN A N 1
ATOM 1579 C CA . ASN A 1 199 ? 5.037 -11.849 13.136 1.00 78.00 199 ASN A CA 1
ATOM 1580 C C . ASN A 1 199 ? 6.153 -11.082 12.411 1.00 78.00 199 ASN A C 1
ATOM 1582 O O . ASN A 1 199 ? 7.201 -11.649 12.108 1.00 78.00 199 ASN A O 1
ATOM 1586 N N . PHE A 1 200 ? 5.905 -9.811 12.096 1.00 71.25 200 PHE A N 1
ATOM 1587 C CA . PHE A 1 200 ? 6.859 -8.922 11.430 1.00 71.25 200 PHE A CA 1
ATOM 1588 C C . PHE A 1 200 ? 7.867 -8.347 12.446 1.00 71.25 200 PHE A C 1
ATOM 1590 O O . PHE A 1 200 ? 7.851 -7.144 12.708 1.00 71.25 200 PHE A O 1
ATOM 1597 N N . MET A 1 201 ? 8.687 -9.200 13.075 1.00 56.56 201 MET A N 1
ATOM 1598 C CA . MET A 1 201 ? 9.816 -8.769 13.923 1.00 56.56 201 MET A CA 1
ATOM 1599 C C . MET A 1 201 ? 11.117 -8.793 13.132 1.00 56.56 201 MET A C 1
ATOM 1601 O O . MET A 1 201 ? 11.393 -9.845 12.517 1.00 56.56 201 MET A O 1
#